Protein AF-0000000085153902 (afdb_homodimer)

pLDDT: mean 88.35, std 18.93, range [30.39, 98.94]

Solvent-accessible surface area (backbone atoms only — not comparable to full-atom values): 15579 Å² total; per-residue (Å²): 134,86,78,79,79,80,78,80,79,79,77,77,77,78,71,75,75,72,71,70,73,74,77,76,76,67,56,61,75,72,50,65,56,65,62,61,25,68,66,39,93,42,72,69,50,22,45,55,41,38,50,51,49,44,50,47,37,51,52,48,42,49,53,52,50,54,58,51,44,72,77,43,57,72,68,54,41,53,32,48,51,51,18,51,55,26,41,53,50,19,52,50,33,44,23,52,42,59,19,51,70,35,67,96,47,88,57,23,64,50,45,26,42,54,42,46,44,52,53,46,41,52,44,46,55,48,52,52,49,54,47,47,62,62,69,52,131,136,83,80,79,78,81,80,78,79,77,78,78,78,78,70,76,75,73,68,71,72,74,77,76,75,68,57,62,77,71,49,67,55,66,61,62,25,68,66,40,93,43,74,68,50,22,46,54,42,37,50,50,49,41,50,48,39,50,52,51,43,51,53,52,50,55,58,50,44,72,79,42,57,72,68,54,42,51,33,48,52,51,20,51,53,28,41,53,49,19,51,49,32,43,22,52,41,59,18,50,71,35,67,97,47,88,57,22,63,52,45,26,42,53,43,45,44,54,51,46,41,51,44,46,53,48,52,53,50,54,47,48,62,62,70,52,131

Secondary structure (DSSP, 8-state):
---------------------------GGGS-HHHHHHTSSSHHHHHHHHHHHHHHHHHHHHHHHHHHHTT--HHHHHHHHHHHHHHHHHHHHHHHHHHGGGTTSTTHHHHHHHHHHHHHHHHHHHHHHHHHHHH--/------------------------PPPGGGS-HHHHHHTSSSHHHHHHHHHHHHHHHHHHHHHHHHHHHTT--HHHHHHHHHHHHHHHHHHHHHHHHHHGGGTTSTTHHHHHHHHHHHHHHHHHHHHHHHHHHHH--

Nearest PDB structures (foldseek):
  8f6k-assembly1_C  TM=3.076E-01  e=9.903E+00  Shewanella oneidensis
  3gi7-assembly1_A  TM=6.550E-01  e=4.657E-02  Pseudomonas putida KT2440
  8f6k-assembly1_C  TM=3.076E-01  e=7.017E+00  Shewanella oneidensis

Radius of gyration: 31.68 Å; Cα contacts (8 Å, |Δi|>4): 202; chains: 2; bounding box: 166×69×47 Å

Foldseek 3Di:
DPPPPPPPPPPPPPPPPPPPPPPPPDQLLPDDLVCVLVVDPDLVSSLVSLVVSLVSLVVLLVVLLVVLVVVDDPVVNVVVVVVVVVLVVVLQVVLLVVLCVQPPDSCSSVSSSVSSSVSSSVSSVVSVVVSCVVVPD/DPPPPPPPPPPPPPPPPPPPPPPPPPQLLPDDLVCVLVVDPDLVSSLVSLVVSLVSLVVLLVVLLVVLVVVDDPVVNVVVVVVVVVLVVVLQVVQLVVLCVQPPDSCSSVSSSVSSSVSSSVVSVVSVVVSCVVVPD

Structure (mmCIF, N/CA/C/O backbone):
data_AF-0000000085153902-model_v1
#
loop_
_entity.id
_entity.type
_entity.pdbx_description
1 polymer 'Lysozyme inhibitor LprI-like N-terminal domain-containing protein'
#
loop_
_atom_site.group_PDB
_atom_site.id
_atom_site.type_symbol
_atom_site.label_atom_id
_atom_site.label_alt_id
_atom_site.label_comp_id
_atom_site.label_asym_id
_atom_site.label_entity_id
_atom_site.label_seq_id
_atom_site.pdbx_PDB_ins_code
_atom_site.Cartn_x
_atom_site.Cartn_y
_atom_site.Cartn_z
_atom_site.occupancy
_atom_site.B_iso_or_equiv
_atom_site.auth_seq_id
_atom_site.auth_comp_id
_atom_site.auth_asym_id
_atom_site.auth_atom_id
_atom_site.pdbx_PDB_model_num
ATOM 1 N N . MET A 1 1 ? 89.625 22.328 13.664 1 31.75 1 MET A N 1
ATOM 2 C CA . MET A 1 1 ? 88.3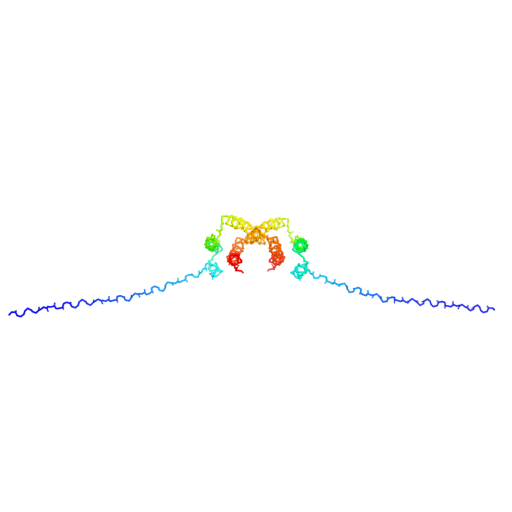75 23.016 13.539 1 31.75 1 MET A CA 1
ATOM 3 C C . MET A 1 1 ? 87.25 22 13.391 1 31.75 1 MET A C 1
ATOM 5 O O . MET A 1 1 ? 87.062 21.422 12.32 1 31.75 1 MET A O 1
ATOM 9 N N . LYS A 1 2 ? 87.062 21.188 14.508 1 38.25 2 LYS A N 1
ATOM 10 C CA . LYS A 1 2 ? 86.062 20.156 14.688 1 38.25 2 LYS A CA 1
ATOM 11 C C . LYS A 1 2 ? 84.625 20.734 14.531 1 38.25 2 LYS A C 1
ATOM 13 O O . LYS A 1 2 ? 84.25 21.609 15.305 1 38.25 2 LYS A O 1
ATOM 18 N N . LYS A 1 3 ? 84.062 20.828 13.219 1 40.97 3 LYS A N 1
ATOM 19 C CA . LYS A 1 3 ? 82.75 21.266 12.859 1 40.97 3 LYS A CA 1
ATOM 20 C C . LYS A 1 3 ? 81.688 20.469 13.617 1 40.97 3 LYS A C 1
ATOM 22 O O . LYS A 1 3 ? 81.625 19.25 13.555 1 40.97 3 LYS A O 1
ATOM 27 N N . ARG A 1 4 ? 81.125 20.953 14.734 1 43.75 4 ARG A N 1
ATOM 28 C CA . ARG A 1 4 ? 80 20.484 15.469 1 43.75 4 ARG A CA 1
ATOM 29 C C . ARG A 1 4 ? 78.75 20.438 14.562 1 43.75 4 ARG A C 1
ATOM 31 O O . ARG A 1 4 ? 78.375 21.469 14 1 43.75 4 ARG A O 1
ATOM 38 N N . ILE A 1 5 ? 78.438 19.375 13.758 1 48.88 5 ILE A N 1
ATOM 39 C CA . ILE A 1 5 ? 77.25 19.141 13 1 48.88 5 ILE A CA 1
ATOM 40 C C . ILE A 1 5 ? 76.062 19.188 13.938 1 48.88 5 ILE A C 1
ATOM 42 O O . ILE A 1 5 ? 75.938 18.391 14.875 1 48.88 5 ILE A O 1
ATOM 46 N N . LEU A 1 6 ? 75.375 20.312 14.234 1 43.31 6 LEU A N 1
ATOM 47 C CA . LEU A 1 6 ? 74.125 20.516 14.93 1 43.31 6 LEU A CA 1
ATOM 48 C C . LEU A 1 6 ? 73 19.734 14.258 1 43.31 6 LEU A C 1
ATOM 50 O O . LEU A 1 6 ? 72.688 19.984 13.094 1 43.31 6 LEU A O 1
ATOM 54 N N . LEU A 1 7 ? 72.812 18.469 14.633 1 46.28 7 LEU A N 1
ATOM 55 C CA . LEU A 1 7 ? 71.688 17.625 14.211 1 46.28 7 LEU A CA 1
ATOM 56 C C . LEU A 1 7 ? 70.375 18.219 14.625 1 46.28 7 LEU A C 1
ATOM 58 O O . LEU A 1 7 ? 70.062 18.359 15.82 1 46.28 7 LEU A O 1
ATOM 62 N N . CYS A 1 8 ? 69.688 19.094 13.844 1 44.28 8 CYS A N 1
ATOM 63 C CA . CYS A 1 8 ? 68.312 19.594 13.992 1 44.28 8 CYS A CA 1
ATOM 64 C C . CYS A 1 8 ? 67.312 18.453 14.047 1 44.28 8 CYS A C 1
ATOM 66 O O . CYS A 1 8 ? 67.125 17.734 13.062 1 44.28 8 CYS A O 1
ATOM 68 N N . ILE A 1 9 ? 67.062 17.859 15.227 1 47.78 9 ILE A N 1
ATOM 69 C CA . ILE A 1 9 ? 65.938 16.891 15.477 1 47.78 9 ILE A CA 1
ATOM 70 C C . ILE A 1 9 ? 64.625 17.547 15.195 1 47.78 9 ILE A C 1
ATOM 72 O O . ILE A 1 9 ? 64.188 18.484 15.883 1 47.78 9 ILE A O 1
ATOM 76 N N . PHE A 1 10 ? 64.125 17.625 13.922 1 47.34 10 PHE A N 1
ATOM 77 C CA . PHE A 1 10 ? 62.781 17.984 13.578 1 47.34 10 PHE A CA 1
ATOM 78 C C . PHE A 1 10 ? 61.781 17.078 14.289 1 47.34 10 PHE A C 1
ATOM 80 O O . PHE A 1 10 ? 61.688 15.891 14.008 1 47.34 10 PHE A O 1
ATOM 87 N N . LEU A 1 11 ? 61.312 17.453 15.516 1 47.03 11 LEU A N 1
ATOM 88 C CA . LEU A 1 11 ? 60.219 16.812 16.203 1 47.03 11 LEU A CA 1
ATOM 89 C C . LEU A 1 11 ? 58.938 16.938 15.391 1 47.03 11 LEU A C 1
ATOM 91 O O . LEU A 1 11 ? 58.375 18.031 15.242 1 47.03 11 LEU A O 1
ATOM 95 N N . LEU A 1 12 ? 58.656 16.047 14.445 1 48.84 12 LEU A N 1
ATOM 96 C CA . LEU A 1 12 ? 57.344 15.914 13.805 1 48.84 12 LEU A CA 1
ATOM 97 C C . LEU A 1 12 ? 56.25 15.695 14.852 1 48.84 12 LEU A C 1
ATOM 99 O O . LEU A 1 12 ? 56.219 14.664 15.516 1 48.84 12 LEU A O 1
ATOM 103 N N . PHE A 1 13 ? 55.656 16.719 15.453 1 46.66 13 PHE A N 1
ATOM 104 C CA . PHE A 1 13 ? 54.406 16.578 16.203 1 46.66 13 PHE A CA 1
ATOM 105 C C . PHE A 1 13 ? 53.344 15.906 15.367 1 46.66 13 PHE A C 1
ATOM 107 O O . PHE A 1 13 ? 52.875 16.484 14.383 1 46.66 13 PHE A O 1
ATOM 114 N N . ALA A 1 14 ? 53.156 14.562 15.328 1 53.25 14 ALA A N 1
ATOM 115 C CA . ALA A 1 14 ? 51.969 13.883 14.797 1 53.25 14 ALA A CA 1
ATOM 116 C C . ALA A 1 14 ? 50.688 14.492 15.352 1 53.25 14 ALA A C 1
ATOM 118 O O . ALA A 1 14 ? 50.469 14.453 16.562 1 53.25 14 ALA A O 1
ATOM 119 N N . LEU A 1 15 ? 50.062 15.57 14.844 1 53.06 15 LEU A N 1
ATOM 120 C CA . LEU A 1 15 ? 48.688 15.961 15.18 1 53.06 15 LEU A CA 1
ATOM 121 C C . LEU A 1 15 ? 47.781 14.734 15.328 1 53.06 15 LEU A C 1
ATOM 123 O O . LEU A 1 15 ? 47.781 13.859 14.453 1 53.06 15 LEU A O 1
ATOM 127 N N . PRO A 1 16 ? 47.375 14.32 16.531 1 53.88 16 PRO A N 1
ATOM 128 C CA . PRO A 1 16 ? 46.344 13.289 16.516 1 53.88 16 PRO A CA 1
ATOM 129 C C . PRO A 1 16 ? 45.25 13.562 15.492 1 53.88 16 PRO A C 1
ATOM 131 O O . PRO A 1 16 ? 44.875 14.719 15.258 1 53.88 16 PRO A O 1
ATOM 134 N N . ALA A 1 17 ? 45.156 12.836 14.406 1 53.59 17 ALA A N 1
ATOM 135 C CA . ALA A 1 17 ? 43.938 12.812 13.594 1 53.59 17 ALA A CA 1
ATOM 136 C C . ALA A 1 17 ? 42.688 12.914 14.477 1 53.59 17 ALA A C 1
ATOM 138 O O . ALA A 1 17 ? 42.469 12.062 15.336 1 53.59 17 ALA A O 1
ATOM 139 N N . GLN A 1 18 ? 42.25 14.086 14.961 1 54.69 18 GLN A N 1
ATOM 140 C CA . GLN A 1 18 ? 40.875 14.109 15.43 1 54.69 18 GLN A CA 1
ATOM 141 C C . GLN A 1 18 ? 40 13.195 14.578 1 54.69 18 GLN A C 1
ATOM 143 O O . GLN A 1 18 ? 39.906 13.352 13.359 1 54.69 18 GLN A O 1
ATOM 148 N N . ALA A 1 19 ? 39.875 12.008 14.898 1 47.91 19 ALA A N 1
ATOM 149 C CA . ALA A 1 19 ? 38.812 11.211 14.32 1 47.91 1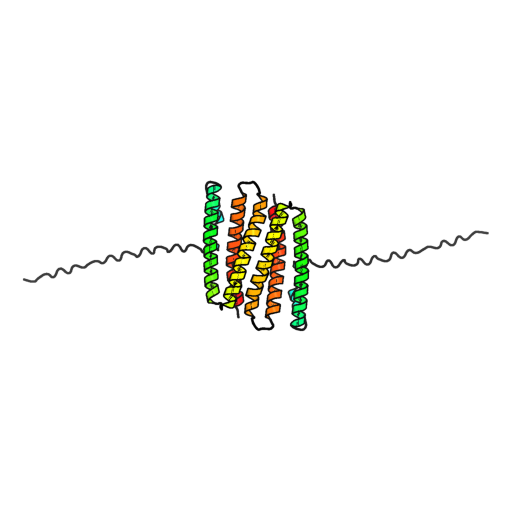9 ALA A CA 1
ATOM 150 C C . ALA A 1 19 ? 37.531 12.031 14.195 1 47.91 19 ALA A C 1
ATOM 152 O O . ALA A 1 19 ? 36.969 12.469 15.203 1 47.91 19 ALA A O 1
ATOM 153 N N . GLU A 1 20 ? 37.312 12.977 13.344 1 48.56 20 GLU A N 1
ATOM 154 C CA . GLU A 1 20 ? 35.938 13.367 13.109 1 48.56 20 GLU A CA 1
ATOM 155 C C . GLU A 1 20 ? 35 12.203 13.328 1 48.56 20 GLU A C 1
ATOM 157 O O . GLU A 1 20 ? 35.125 11.148 12.719 1 48.56 20 GLU A O 1
ATOM 162 N N . GLU A 1 21 ? 34.594 11.891 14.469 1 50 21 GLU A N 1
ATOM 163 C CA . GLU A 1 21 ? 33.5 10.961 14.625 1 50 21 GLU A CA 1
ATOM 164 C C . GLU A 1 21 ? 32.531 11.039 13.445 1 50 21 GLU A C 1
ATOM 166 O O . GLU A 1 21 ? 31.969 12.102 13.156 1 50 21 GLU A O 1
ATOM 171 N N . LEU A 1 22 ? 32.656 10.57 12.305 1 49.84 22 LEU A N 1
ATOM 172 C CA . LEU A 1 22 ? 31.734 10.414 11.195 1 49.84 22 LEU A CA 1
ATOM 173 C C . LEU A 1 22 ? 30.312 10.258 11.711 1 49.84 22 LEU A C 1
ATOM 175 O O . LEU A 1 22 ? 29.969 9.234 12.328 1 49.84 22 LEU A O 1
ATOM 179 N N . ILE A 1 23 ? 29.75 11.227 12.414 1 54.12 23 ILE A N 1
ATOM 180 C CA . ILE A 1 23 ? 28.344 11.203 12.82 1 54.12 23 ILE A CA 1
ATOM 181 C C . ILE A 1 23 ? 27.531 10.414 11.805 1 54.12 23 ILE A C 1
ATOM 183 O O . ILE A 1 23 ? 27.422 10.805 10.641 1 54.12 23 ILE A O 1
ATOM 187 N N . THR A 1 24 ? 27.469 9.203 11.75 1 66.19 24 THR A N 1
ATOM 188 C CA . THR A 1 24 ? 26.688 8.32 10.898 1 66.19 24 THR A CA 1
ATOM 189 C C . THR A 1 24 ? 25.203 8.68 10.969 1 66.19 24 THR A C 1
ATOM 191 O O . THR A 1 24 ? 24.562 8.469 11.992 1 66.19 24 THR A O 1
ATOM 194 N N . VAL A 1 25 ? 24.672 9.68 10.148 1 77.44 25 VAL A N 1
ATOM 195 C CA . VAL A 1 25 ? 23.266 10.055 10.008 1 77.44 25 VAL A CA 1
ATOM 196 C C . VAL A 1 25 ? 22.438 8.828 9.641 1 77.44 25 VAL A C 1
ATOM 198 O O . VAL A 1 25 ? 22.766 8.117 8.688 1 77.44 25 VAL A O 1
ATOM 201 N N . PRO A 1 26 ? 21.562 8.5 10.562 1 90.5 26 PRO A N 1
ATOM 202 C CA . PRO A 1 26 ? 20.688 7.375 10.219 1 90.5 26 PRO A CA 1
ATOM 203 C C . PRO A 1 26 ? 19.984 7.566 8.875 1 90.5 26 PRO A C 1
ATOM 205 O O . PRO A 1 26 ? 19.781 8.703 8.43 1 90.5 26 PRO A O 1
ATOM 208 N N . PRO A 1 27 ? 19.734 6.418 8.25 1 94.31 27 PRO A N 1
ATOM 209 C CA . PRO A 1 27 ? 18.953 6.559 7.012 1 94.31 27 PRO A CA 1
ATOM 210 C C . PRO A 1 27 ? 17.641 7.301 7.219 1 94.31 27 PRO A C 1
ATOM 212 O O . PRO A 1 27 ? 17.125 7.348 8.336 1 94.31 27 PRO A O 1
ATOM 215 N N . ALA A 1 28 ? 17.219 7.867 6.137 1 96.94 28 ALA A N 1
ATOM 216 C CA . ALA A 1 28 ? 16.078 8.773 6.207 1 96.94 28 ALA A CA 1
ATOM 217 C C . ALA A 1 28 ? 14.875 8.102 6.852 1 96.94 28 ALA A C 1
ATOM 219 O O . ALA A 1 28 ? 14.133 8.727 7.613 1 96.94 28 ALA A O 1
ATOM 220 N N . GLU A 1 29 ? 14.672 6.848 6.566 1 97.06 29 GLU A N 1
ATOM 221 C CA . GLU A 1 29 ? 13.469 6.164 7.035 1 97.06 29 GLU A CA 1
ATOM 222 C C . GLU A 1 29 ? 13.547 5.875 8.531 1 97.06 29 GLU A C 1
ATOM 224 O O . GLU A 1 29 ? 12.555 5.484 9.148 1 97.06 29 GLU A O 1
ATOM 229 N N . LYS A 1 30 ? 14.633 6.086 9.117 1 96.75 30 LYS A N 1
ATOM 230 C CA . LYS A 1 30 ? 14.805 5.82 10.539 1 96.75 30 LYS A CA 1
ATOM 231 C C . LYS A 1 30 ? 14.891 7.121 11.336 1 96.75 30 LYS A C 1
ATOM 233 O O . LYS A 1 30 ? 14.977 7.102 12.562 1 96.75 30 LYS A O 1
ATOM 238 N N . GLN A 1 31 ? 14.922 8.195 10.656 1 96.44 31 GLN A N 1
ATOM 239 C CA . GLN A 1 31 ? 14.938 9.492 11.336 1 96.44 31 GLN A CA 1
ATOM 240 C C . GLN A 1 31 ? 13.609 9.766 12.031 1 96.44 31 GLN A C 1
ATOM 242 O O . GLN A 1 31 ? 12.555 9.367 11.539 1 96.44 31 GLN A O 1
ATOM 247 N N . ASP A 1 32 ? 13.727 10.484 13.086 1 96.25 32 ASP A N 1
ATOM 248 C CA . ASP A 1 32 ? 12.523 10.906 13.789 1 96.25 32 ASP A CA 1
ATOM 249 C C . ASP A 1 32 ? 11.961 12.195 13.195 1 96.25 32 ASP A C 1
ATOM 251 O O . ASP A 1 32 ? 12.062 13.258 13.805 1 96.25 32 ASP A O 1
ATOM 255 N N . TRP A 1 33 ? 11.234 12.07 12.203 1 97 33 TRP A N 1
ATOM 256 C CA . TRP A 1 33 ? 10.711 13.219 11.477 1 97 33 TRP A CA 1
ATOM 257 C C . TRP A 1 33 ? 9.609 13.914 12.266 1 97 33 TRP A C 1
ATOM 259 O O . TRP A 1 33 ? 9.43 15.133 12.156 1 97 33 TRP A O 1
ATOM 269 N N . GLN A 1 34 ? 8.906 13.078 13.031 1 95.44 34 GLN A N 1
ATOM 270 C CA . GLN A 1 34 ? 7.844 13.688 13.828 1 95.44 34 GLN A CA 1
ATOM 271 C C . GLN A 1 34 ? 8.406 14.742 14.781 1 95.44 34 GLN A C 1
ATOM 273 O O . GLN A 1 34 ? 7.895 15.867 14.844 1 95.44 34 GLN A O 1
ATOM 278 N N . ASN A 1 35 ? 9.406 14.406 15.484 1 96.5 35 ASN A N 1
ATOM 279 C CA . ASN A 1 35 ? 10.047 15.367 16.375 1 96.5 35 ASN A CA 1
ATOM 280 C C . ASN A 1 35 ? 10.609 16.562 15.602 1 96.5 35 ASN A C 1
ATOM 282 O O . ASN A 1 35 ? 10.523 17.703 16.062 1 96.5 35 ASN A O 1
ATOM 286 N N . PHE A 1 36 ? 11.219 16.312 14.5 1 97.12 36 PHE A N 1
ATOM 287 C CA . PHE A 1 36 ? 11.766 17.359 13.641 1 97.12 36 PHE A CA 1
ATOM 288 C C . PHE A 1 36 ? 10.68 18.344 13.227 1 97.12 36 PHE A C 1
ATOM 290 O O . PHE A 1 36 ? 10.852 19.547 13.352 1 97.12 36 PHE A O 1
ATOM 297 N N . ILE A 1 37 ? 9.508 17.891 12.836 1 97.5 37 ILE A N 1
ATOM 298 C CA . ILE A 1 37 ? 8.406 18.719 12.352 1 97.5 37 ILE A CA 1
ATOM 299 C C . ILE A 1 37 ? 7.742 19.422 13.523 1 97.5 37 ILE A C 1
ATOM 301 O O . ILE A 1 37 ? 7.508 20.641 13.477 1 97.5 37 ILE A O 1
ATOM 305 N N . ASP A 1 38 ? 7.539 18.688 14.641 1 95.44 38 ASP A N 1
ATOM 306 C CA . ASP A 1 38 ? 6.844 19.219 15.805 1 95.44 38 ASP A CA 1
ATOM 307 C C . ASP A 1 38 ? 7.691 20.281 16.516 1 95.44 38 ASP A C 1
ATOM 309 O O . ASP A 1 38 ? 7.176 21.062 17.297 1 95.44 38 ASP A O 1
ATOM 313 N N . GLY A 1 39 ? 8.898 20.25 16.281 1 94.62 39 GLY A N 1
ATOM 314 C CA . GLY A 1 39 ? 9.797 21.219 16.906 1 94.62 39 GLY A CA 1
ATOM 315 C C . GLY A 1 39 ? 9.711 22.594 16.297 1 94.62 39 GLY A C 1
ATOM 316 O O . GLY A 1 39 ? 10.312 23.547 16.812 1 94.62 39 GLY A O 1
ATOM 317 N N . ALA A 1 40 ? 8.969 22.734 15.25 1 93.94 40 ALA A N 1
ATOM 318 C CA . ALA A 1 40 ? 8.812 24.031 14.594 1 93.94 40 ALA A CA 1
ATOM 319 C C . ALA A 1 40 ? 7.965 24.969 15.438 1 93.94 40 ALA A C 1
ATOM 321 O O . ALA A 1 40 ? 7.148 24.531 16.25 1 93.94 40 ALA A O 1
ATOM 322 N N . GLU A 1 41 ? 8.109 26.281 15.188 1 92.38 41 GLU A N 1
ATOM 323 C CA . GLU A 1 41 ? 7.52 27.312 16.016 1 92.38 41 GLU A CA 1
ATOM 324 C C . GLU A 1 41 ? 6.078 27.609 15.617 1 92.38 41 GLU A C 1
ATOM 326 O O . GLU A 1 41 ? 5.305 28.156 16.391 1 92.38 41 GLU A O 1
ATOM 331 N N . ASP A 1 42 ? 5.766 27.328 14.344 1 92.69 42 ASP A N 1
ATOM 332 C CA . ASP A 1 42 ? 4.43 27.609 13.836 1 92.69 42 ASP A CA 1
ATOM 333 C C . ASP A 1 42 ? 4.051 26.656 12.711 1 92.69 42 ASP A C 1
ATOM 335 O O . ASP A 1 42 ? 4.875 25.844 12.273 1 92.69 42 ASP A O 1
ATOM 339 N N . ASN A 1 43 ? 2.775 26.719 12.359 1 91.5 43 ASN A N 1
ATOM 340 C CA . ASN A 1 43 ? 2.234 25.797 11.367 1 91.5 43 ASN A CA 1
ATOM 341 C C . ASN A 1 43 ? 2.969 25.922 10.039 1 91.5 43 ASN A C 1
ATOM 343 O O . ASN A 1 43 ? 3.209 24.906 9.367 1 91.5 43 ASN A O 1
ATOM 347 N N . TYR A 1 44 ? 3.293 27.094 9.711 1 91.31 44 TYR A N 1
ATOM 348 C CA . TYR A 1 44 ? 3.998 27.312 8.445 1 91.31 44 TYR A CA 1
ATOM 349 C C . TYR A 1 44 ? 5.371 26.641 8.477 1 91.31 44 TYR A C 1
ATOM 351 O O . TYR A 1 44 ? 5.762 25.969 7.52 1 91.31 44 TYR A O 1
ATOM 359 N N . SER A 1 45 ? 6.023 26.828 9.57 1 96.31 45 SER A N 1
ATOM 360 C CA . SER A 1 45 ? 7.336 26.203 9.734 1 96.31 45 SER A CA 1
ATOM 361 C C . SER A 1 45 ? 7.227 24.688 9.805 1 96.31 45 SER A C 1
ATOM 363 O O . SER A 1 45 ? 8.094 23.969 9.305 1 96.31 45 SER A O 1
ATOM 365 N N . MET A 1 46 ? 6.234 24.188 10.391 1 97.56 46 MET A N 1
ATOM 366 C CA . MET A 1 46 ? 5.996 22.75 10.43 1 97.56 46 MET A CA 1
ATOM 367 C C . MET A 1 46 ? 5.812 22.188 9.031 1 97.56 46 MET A C 1
ATOM 369 O O . MET A 1 46 ? 6.375 21.141 8.695 1 97.56 46 MET A O 1
ATOM 373 N N . GLN A 1 47 ? 5.121 22.906 8.195 1 95.88 47 GLN A N 1
ATOM 374 C CA . GLN A 1 47 ? 4.895 22.469 6.82 1 95.88 47 GLN A CA 1
ATOM 375 C C . GLN A 1 47 ? 6.195 22.453 6.027 1 95.88 47 GLN A C 1
ATOM 377 O O . GLN A 1 47 ? 6.418 21.547 5.207 1 95.88 47 GLN A O 1
ATOM 382 N N . ALA A 1 48 ? 6.988 23.422 6.23 1 96.75 48 ALA A N 1
ATOM 383 C CA . ALA A 1 48 ? 8.281 23.469 5.559 1 96.75 48 ALA A CA 1
ATOM 384 C C . ALA A 1 48 ? 9.156 22.281 5.973 1 96.75 48 ALA A C 1
ATOM 386 O O . ALA A 1 48 ? 9.836 21.688 5.137 1 96.75 48 ALA A O 1
ATOM 387 N N . ARG A 1 49 ? 9.148 21.953 7.223 1 98.06 49 ARG A N 1
ATOM 388 C CA . ARG A 1 49 ? 9.914 20.828 7.73 1 98.06 49 ARG A CA 1
ATOM 389 C C . ARG A 1 49 ? 9.352 19.5 7.203 1 98.06 49 ARG A C 1
ATOM 391 O O . ARG A 1 49 ? 10.109 18.578 6.906 1 98.06 49 ARG A O 1
ATOM 398 N N . ALA A 1 50 ? 8.039 19.422 7.113 1 98 50 ALA A N 1
ATOM 399 C CA . ALA A 1 50 ? 7.426 18.25 6.504 1 98 50 ALA A CA 1
ATOM 400 C C . ALA A 1 50 ? 7.887 18.078 5.059 1 98 50 ALA A C 1
ATOM 402 O O . ALA A 1 50 ? 8.164 16.969 4.617 1 98 50 ALA A O 1
ATOM 403 N N . ALA A 1 51 ? 7.941 19.172 4.34 1 97.88 51 ALA A N 1
ATOM 404 C CA . ALA A 1 51 ? 8.414 19.125 2.959 1 97.88 51 ALA A CA 1
ATOM 405 C C . ALA A 1 51 ? 9.852 18.625 2.887 1 97.88 51 ALA A C 1
ATOM 407 O O . ALA A 1 51 ? 10.203 17.844 1.993 1 97.88 51 ALA A O 1
ATOM 408 N N . GLU A 1 52 ? 10.648 19.078 3.762 1 98.12 52 GLU A N 1
ATOM 409 C CA . GLU A 1 52 ? 12.031 18.609 3.836 1 98.12 52 GLU A CA 1
ATOM 410 C C . GLU A 1 52 ? 12.094 17.109 4.09 1 98.12 52 GLU A C 1
ATOM 412 O O . GLU A 1 52 ? 12.875 16.391 3.453 1 98.12 52 GLU A O 1
ATOM 417 N N . ALA A 1 53 ? 11.312 16.641 5.031 1 98.56 53 ALA A N 1
ATOM 418 C CA . ALA A 1 53 ? 11.25 15.219 5.324 1 98.56 53 ALA A CA 1
ATOM 419 C C . ALA A 1 53 ? 10.828 14.422 4.094 1 98.56 53 ALA A C 1
ATOM 421 O O . ALA A 1 53 ? 11.461 13.422 3.752 1 98.56 53 ALA A O 1
ATOM 422 N N . MET A 1 54 ? 9.805 14.883 3.396 1 98.69 54 MET A N 1
ATOM 423 C CA . MET A 1 54 ? 9.305 14.211 2.199 1 98.69 54 MET A CA 1
ATOM 424 C C . MET A 1 54 ? 10.391 14.141 1.126 1 98.69 54 MET A C 1
ATOM 426 O O . MET A 1 54 ? 10.531 13.117 0.449 1 98.69 54 MET A O 1
ATOM 430 N N . HIS A 1 55 ? 11.07 15.219 1.006 1 98.5 55 HIS A N 1
ATOM 431 C CA . HIS A 1 55 ? 12.133 15.242 0.012 1 98.5 55 HIS A CA 1
ATOM 432 C C . HIS A 1 55 ? 13.234 14.242 0.359 1 98.5 55 HIS A C 1
ATOM 434 O O . HIS A 1 55 ? 13.719 13.523 -0.515 1 98.5 55 HIS A O 1
ATOM 440 N N . SER A 1 56 ? 13.617 14.227 1.568 1 98.56 56 SER A N 1
ATOM 441 C CA . SER A 1 56 ? 14.656 13.305 2.016 1 98.56 56 SER A CA 1
ATOM 442 C C . SER A 1 56 ? 14.234 11.852 1.791 1 98.56 56 SER A C 1
ATOM 444 O O . SER A 1 56 ? 15.023 11.047 1.305 1 98.56 56 SER A O 1
ATOM 446 N N . LEU A 1 57 ? 13.031 11.586 2.111 1 98.81 57 LEU A N 1
ATOM 447 C CA . LEU A 1 57 ? 12.523 10.227 1.975 1 98.81 57 LEU A CA 1
ATOM 448 C C . LEU A 1 57 ? 12.359 9.852 0.506 1 98.81 57 LEU A C 1
ATOM 450 O O . LEU A 1 57 ? 12.57 8.703 0.124 1 98.81 57 LEU A O 1
ATOM 454 N N . ASP A 1 58 ? 11.953 10.766 -0.282 1 98.62 58 ASP A N 1
ATOM 455 C CA . ASP A 1 58 ? 11.891 10.539 -1.723 1 98.62 58 ASP A CA 1
ATOM 456 C C . ASP A 1 58 ? 13.258 10.164 -2.279 1 98.62 58 ASP A C 1
ATOM 458 O O . ASP A 1 58 ? 13.375 9.227 -3.076 1 98.62 58 ASP A O 1
ATOM 462 N N . SER A 1 59 ? 14.227 10.93 -1.875 1 98.56 59 SER A N 1
ATOM 463 C CA . SER A 1 59 ? 15.594 10.625 -2.295 1 98.56 59 SER A CA 1
ATOM 464 C C . SER A 1 59 ? 16.016 9.227 -1.853 1 98.56 59 SER A C 1
ATOM 466 O O . SER A 1 59 ? 16.672 8.508 -2.602 1 98.56 59 SER A O 1
ATOM 468 N N . ARG A 1 60 ? 15.688 8.867 -0.656 1 98.75 60 ARG A N 1
ATOM 469 C CA . ARG A 1 60 ? 16 7.543 -0.131 1 98.75 60 ARG A CA 1
ATOM 470 C C . ARG A 1 60 ? 15.312 6.453 -0.944 1 98.75 60 ARG A C 1
ATOM 472 O O . ARG A 1 60 ? 15.906 5.41 -1.228 1 98.75 60 ARG A O 1
ATOM 479 N N . ILE A 1 61 ? 14.07 6.605 -1.354 1 98.88 61 ILE A N 1
ATOM 480 C CA . ILE A 1 61 ? 13.352 5.672 -2.213 1 98.88 61 ILE A CA 1
ATOM 481 C C . ILE A 1 61 ? 14.102 5.5 -3.531 1 98.88 61 ILE A C 1
ATOM 483 O O . ILE A 1 61 ? 14.297 4.375 -3.994 1 98.88 61 ILE A O 1
ATOM 487 N N . ASP A 1 62 ? 14.531 6.629 -4.086 1 98.5 62 ASP A N 1
ATOM 488 C CA . ASP A 1 62 ? 15.289 6.582 -5.332 1 98.5 62 ASP A CA 1
ATOM 489 C C . ASP A 1 62 ? 16.562 5.75 -5.168 1 98.5 62 ASP A C 1
ATOM 491 O O . ASP A 1 62 ? 16.906 4.945 -6.035 1 98.5 62 ASP A O 1
ATOM 495 N N . GLU A 1 63 ? 17.234 5.98 -4.125 1 98.56 63 GLU A N 1
ATOM 496 C CA . GLU A 1 63 ? 18.453 5.223 -3.85 1 98.56 63 GLU A CA 1
ATOM 497 C C . GLU A 1 63 ? 18.172 3.727 -3.787 1 98.56 63 GLU A C 1
ATOM 499 O O . GLU A 1 63 ? 18.938 2.924 -4.336 1 98.56 63 GLU A O 1
ATOM 504 N N . VAL A 1 64 ? 17.141 3.377 -3.08 1 98.75 64 VAL A N 1
ATOM 505 C CA . VAL A 1 64 ? 16.781 1.972 -2.93 1 98.75 64 VAL A CA 1
ATOM 506 C C . VAL A 1 64 ? 16.422 1.383 -4.289 1 98.75 64 VAL A C 1
ATOM 508 O O . VAL A 1 64 ? 16.844 0.275 -4.629 1 98.75 64 VAL A O 1
ATOM 511 N N . VAL A 1 65 ? 15.656 2.09 -5.062 1 98.88 65 VAL A N 1
ATOM 512 C CA . VAL A 1 65 ? 15.234 1.623 -6.379 1 98.88 65 VAL A CA 1
ATOM 513 C C . VAL A 1 65 ? 16.453 1.426 -7.27 1 98.88 65 VAL A C 1
ATOM 515 O O . VAL A 1 65 ? 16.547 0.434 -7.996 1 98.88 65 VAL A O 1
ATOM 518 N N . ILE A 1 66 ? 17.391 2.365 -7.262 1 98.62 66 ILE A N 1
ATOM 519 C CA . ILE A 1 66 ? 18.625 2.264 -8.047 1 98.62 66 ILE A CA 1
ATOM 520 C C . ILE A 1 66 ? 19.375 0.989 -7.668 1 98.62 66 ILE A C 1
ATOM 522 O O . ILE A 1 66 ? 19.859 0.267 -8.539 1 98.62 66 ILE A O 1
ATOM 526 N N . LYS A 1 67 ? 19.453 0.771 -6.414 1 98.31 67 LYS A N 1
ATOM 527 C CA . LYS A 1 67 ? 20.125 -0.438 -5.941 1 98.31 67 LYS A CA 1
ATOM 528 C C . LYS A 1 67 ? 19.422 -1.691 -6.449 1 98.31 67 LYS A C 1
ATOM 530 O O . LYS A 1 67 ? 20.062 -2.635 -6.906 1 98.31 67 LYS A O 1
ATOM 535 N N . ILE A 1 68 ? 18.125 -1.754 -6.375 1 98.69 68 ILE A N 1
ATOM 536 C CA . ILE A 1 68 ? 17.344 -2.895 -6.844 1 98.69 68 ILE A CA 1
ATOM 537 C C . ILE A 1 68 ? 17.562 -3.092 -8.344 1 98.69 68 ILE A C 1
ATOM 539 O O . ILE A 1 68 ? 17.734 -4.223 -8.805 1 98.69 68 ILE A O 1
ATOM 543 N N . ASN A 1 69 ? 17.578 -2.016 -9.07 1 98.69 69 ASN A N 1
ATOM 544 C CA . ASN A 1 69 ? 17.703 -2.057 -10.523 1 98.69 69 ASN A CA 1
ATOM 545 C C . ASN A 1 69 ? 19 -2.74 -10.945 1 98.69 69 ASN A C 1
ATOM 547 O O . ASN A 1 69 ? 19.078 -3.324 -12.031 1 98.69 69 ASN A O 1
ATOM 551 N N . ARG A 1 70 ? 19.984 -2.713 -10.094 1 98.12 70 ARG A N 1
ATOM 552 C CA . ARG A 1 70 ? 21.266 -3.332 -10.406 1 98.12 70 ARG A CA 1
ATOM 553 C C . ARG A 1 70 ? 21.125 -4.844 -10.562 1 98.12 70 ARG A C 1
ATOM 555 O O . ARG A 1 70 ? 21.922 -5.48 -11.25 1 98.12 70 ARG A O 1
ATOM 562 N N . ASP A 1 71 ? 20.156 -5.371 -10.008 1 97.69 71 ASP A N 1
ATOM 563 C CA . ASP A 1 71 ? 19.953 -6.816 -10.023 1 97.69 71 ASP A CA 1
ATOM 564 C C . ASP A 1 71 ? 18.844 -7.207 -10.992 1 97.69 71 ASP A C 1
ATOM 566 O O . ASP A 1 71 ? 18.359 -8.344 -10.977 1 97.69 71 ASP A O 1
ATOM 570 N N . LEU A 1 72 ? 18.375 -6.297 -11.836 1 98.06 72 LEU A N 1
ATOM 571 C CA . LEU A 1 72 ? 17.234 -6.535 -12.703 1 98.06 72 LEU A CA 1
ATOM 572 C C . LEU A 1 72 ? 17.625 -6.441 -14.172 1 98.06 72 LEU A C 1
ATOM 574 O O . LEU A 1 72 ? 18.547 -5.691 -14.523 1 98.06 72 LEU A O 1
ATOM 578 N N . ASP A 1 73 ? 16.984 -7.285 -15.055 1 97.94 73 ASP A N 1
ATOM 579 C CA . ASP A 1 73 ? 17.094 -7.047 -16.484 1 97.94 73 ASP A CA 1
ATOM 580 C C . ASP A 1 73 ? 16.172 -5.91 -16.922 1 97.94 73 ASP A C 1
ATOM 582 O O . ASP A 1 73 ? 15.414 -5.375 -16.125 1 97.94 73 ASP A O 1
ATOM 586 N N . GLN A 1 74 ? 16.234 -5.551 -18.141 1 98.44 74 GLN A N 1
ATOM 587 C CA . GLN A 1 74 ? 15.547 -4.371 -18.641 1 98.44 74 GLN A CA 1
ATOM 588 C C . GLN A 1 74 ? 14.031 -4.516 -18.484 1 98.44 74 GLN A C 1
ATOM 590 O O . GLN A 1 74 ? 13.344 -3.543 -18.172 1 98.44 74 GLN A O 1
ATOM 595 N N . GLN A 1 75 ? 13.523 -5.668 -18.688 1 98.25 75 GLN A N 1
ATOM 596 C CA . GLN A 1 75 ? 12.086 -5.891 -18.547 1 98.25 75 GLN A CA 1
ATOM 597 C C . GLN A 1 75 ? 11.641 -5.68 -17.109 1 98.25 75 GLN A C 1
ATOM 599 O O . GLN A 1 75 ? 10.641 -5.004 -16.844 1 98.25 75 GLN A O 1
ATOM 604 N N . ALA A 1 76 ? 12.398 -6.262 -16.188 1 98.56 76 ALA A N 1
ATOM 605 C CA . ALA A 1 76 ? 12.062 -6.125 -14.781 1 98.56 76 ALA A CA 1
ATOM 606 C C . ALA A 1 76 ? 12.195 -4.676 -14.32 1 98.56 76 ALA A C 1
ATOM 608 O O . ALA A 1 76 ? 11.414 -4.211 -13.484 1 98.56 76 ALA A O 1
ATOM 609 N N . ILE A 1 77 ? 13.18 -3.977 -14.836 1 98.81 77 ILE A N 1
ATOM 610 C CA . ILE A 1 77 ? 13.336 -2.562 -14.523 1 98.81 77 ILE A CA 1
ATOM 611 C C . ILE A 1 77 ? 12.094 -1.79 -14.953 1 98.81 77 ILE A C 1
ATOM 613 O O . ILE A 1 77 ? 11.586 -0.95 -14.203 1 98.81 77 ILE A O 1
ATOM 617 N N . THR A 1 78 ? 11.617 -2.104 -16.125 1 98.88 78 THR A N 1
ATOM 618 C CA . THR A 1 78 ? 10.422 -1.444 -16.656 1 98.88 78 THR A CA 1
ATOM 619 C C . THR A 1 78 ? 9.203 -1.756 -15.789 1 98.88 78 THR A C 1
ATOM 621 O O . THR A 1 78 ? 8.391 -0.874 -15.523 1 98.88 78 THR A O 1
ATOM 624 N N . LEU A 1 79 ? 9.094 -2.984 -15.344 1 98.88 79 LEU A N 1
ATOM 625 C CA . LEU A 1 79 ? 7.984 -3.383 -14.484 1 98.88 79 LEU A CA 1
ATOM 626 C C . LEU A 1 79 ? 8.047 -2.664 -13.141 1 98.88 79 LEU A C 1
ATOM 628 O O . LEU A 1 79 ? 7.027 -2.203 -12.633 1 98.88 79 LEU A O 1
ATOM 632 N N . LEU A 1 80 ? 9.234 -2.57 -12.508 1 98.88 80 LEU A N 1
ATOM 633 C CA . LEU A 1 80 ? 9.383 -1.859 -11.242 1 98.88 80 LEU A CA 1
ATOM 634 C C . LEU A 1 80 ? 9.047 -0.381 -11.414 1 98.88 80 LEU A C 1
ATOM 636 O O . LEU A 1 80 ? 8.406 0.218 -10.539 1 98.88 80 LEU A O 1
ATOM 640 N N . LYS A 1 81 ? 9.508 0.188 -12.523 1 98.88 81 LYS A N 1
ATOM 641 C CA . LYS A 1 81 ? 9.188 1.587 -12.797 1 98.88 81 LYS A CA 1
ATOM 642 C C . LYS A 1 81 ? 7.68 1.804 -12.875 1 98.88 81 LYS A C 1
ATOM 644 O O . LYS A 1 81 ? 7.164 2.799 -12.359 1 98.88 81 LYS A O 1
ATOM 649 N N . SER A 1 82 ? 6.992 0.92 -13.523 1 98.88 82 SER A N 1
ATOM 650 C CA . SER A 1 82 ? 5.539 0.989 -13.609 1 98.88 82 SER A CA 1
ATOM 651 C C . SER A 1 82 ? 4.898 0.912 -12.227 1 98.88 82 SER A C 1
ATOM 653 O O . SER A 1 82 ? 3.965 1.656 -11.922 1 98.88 82 SER A O 1
ATOM 655 N N . ASN A 1 83 ? 5.449 0.004 -11.406 1 98.94 83 ASN A N 1
ATOM 656 C CA . ASN A 1 83 ? 4.922 -0.116 -10.055 1 98.94 83 ASN A CA 1
ATOM 657 C C . ASN A 1 83 ? 5.219 1.128 -9.227 1 98.94 83 ASN A C 1
ATOM 659 O O . ASN A 1 83 ? 4.391 1.555 -8.414 1 98.94 83 ASN A O 1
ATOM 663 N N . GLN A 1 84 ? 6.375 1.733 -9.391 1 98.88 84 GLN A N 1
ATOM 664 C CA . GLN A 1 84 ? 6.711 2.963 -8.68 1 98.88 84 GLN A CA 1
ATOM 665 C C . GLN A 1 84 ? 5.754 4.094 -9.047 1 98.88 84 GLN A C 1
ATOM 667 O O . GLN A 1 84 ? 5.258 4.805 -8.18 1 98.88 84 GLN A O 1
ATOM 672 N N . THR A 1 85 ? 5.512 4.184 -10.305 1 98.81 85 THR A N 1
ATOM 673 C CA . THR A 1 85 ? 4.605 5.215 -10.797 1 98.81 85 THR A CA 1
ATOM 674 C C . THR A 1 85 ? 3.205 5.027 -10.227 1 98.81 85 THR A C 1
ATOM 676 O O . THR A 1 85 ? 2.574 5.988 -9.781 1 98.81 85 THR A O 1
ATOM 679 N N . ALA A 1 86 ? 2.705 3.834 -10.234 1 98.94 86 ALA A N 1
ATOM 680 C CA . ALA A 1 86 ? 1.386 3.531 -9.688 1 98.94 86 ALA A CA 1
ATOM 681 C C . ALA A 1 86 ? 1.348 3.787 -8.18 1 98.94 86 ALA A C 1
ATOM 683 O O . ALA A 1 86 ? 0.341 4.262 -7.648 1 98.94 86 ALA A O 1
ATOM 684 N N . TRP A 1 87 ? 2.451 3.426 -7.527 1 98.88 87 TRP A N 1
ATOM 685 C CA . TRP A 1 87 ? 2.551 3.658 -6.09 1 98.88 87 TRP A CA 1
ATOM 686 C C . TRP A 1 87 ? 2.443 5.145 -5.77 1 98.88 87 TRP A C 1
ATOM 688 O O . TRP A 1 87 ? 1.737 5.535 -4.836 1 98.88 87 TRP A O 1
ATOM 698 N N . GLU A 1 88 ? 3.146 5.977 -6.5 1 98.75 88 GLU A N 1
ATOM 699 C CA . GLU A 1 88 ? 3.117 7.418 -6.277 1 98.75 88 GLU A CA 1
ATOM 700 C C . GLU A 1 88 ? 1.695 7.965 -6.383 1 98.75 88 GLU A C 1
ATOM 702 O O . GLU A 1 88 ? 1.267 8.758 -5.543 1 98.75 88 GLU A O 1
ATOM 707 N N . LYS A 1 89 ? 1.024 7.504 -7.379 1 98.88 89 LYS A N 1
ATOM 708 C CA . LYS A 1 89 ? -0.358 7.945 -7.535 1 98.88 89 LYS A CA 1
ATOM 709 C C . LYS A 1 89 ? -1.229 7.449 -6.387 1 98.88 89 LYS A C 1
ATOM 711 O O . LYS A 1 89 ? -2.084 8.18 -5.883 1 98.88 89 LYS A O 1
ATOM 716 N N . GLN A 1 90 ? -1.038 6.254 -5.973 1 98.88 90 GLN A N 1
ATOM 717 C CA . GLN A 1 90 ? -1.845 5.652 -4.914 1 98.88 90 GLN A CA 1
ATOM 718 C C . GLN A 1 90 ? -1.651 6.387 -3.592 1 98.88 90 GLN A C 1
ATOM 720 O O . GLN A 1 90 ? -2.625 6.703 -2.902 1 98.88 90 GLN A O 1
ATOM 725 N N . ILE A 1 91 ? -0.407 6.738 -3.203 1 98.88 91 ILE A N 1
ATOM 726 C CA . ILE A 1 91 ? -0.203 7.371 -1.905 1 98.88 91 ILE A CA 1
ATOM 727 C C . ILE A 1 91 ? -0.693 8.812 -1.952 1 98.88 91 ILE A C 1
ATOM 729 O O . ILE A 1 91 ? -1.229 9.328 -0.966 1 98.88 91 ILE A O 1
ATOM 733 N N . CYS A 1 92 ? -0.529 9.453 -3.203 1 98.75 92 CYS A N 1
ATOM 734 C CA . CYS A 1 92 ? -1.079 10.797 -3.32 1 98.75 92 CYS A CA 1
ATOM 735 C C . CYS A 1 92 ? -2.586 10.797 -3.086 1 98.75 92 CYS A C 1
ATOM 737 O O . CYS A 1 92 ? -3.09 11.547 -2.248 1 98.75 92 CYS A O 1
ATOM 739 N N . THR A 1 93 ? -3.295 9.938 -3.736 1 98.88 93 THR A N 1
ATOM 740 C CA . THR A 1 93 ? -4.75 9.906 -3.619 1 98.88 93 THR A CA 1
ATOM 741 C C . THR A 1 93 ? -5.168 9.438 -2.229 1 98.88 93 THR A C 1
ATOM 743 O O . THR A 1 93 ? -6.156 9.93 -1.675 1 98.88 93 THR A O 1
ATOM 746 N N . LYS A 1 94 ? -4.457 8.492 -1.615 1 98.94 94 LYS A N 1
ATOM 747 C CA . LYS A 1 94 ? -4.738 8.07 -0.247 1 98.94 94 LYS A CA 1
ATOM 748 C C . LYS A 1 94 ? -4.621 9.242 0.727 1 98.94 94 LYS A C 1
ATOM 750 O O . LYS A 1 94 ? -5.52 9.469 1.54 1 98.94 94 LYS A O 1
ATOM 755 N N . CYS A 1 95 ? -3.494 9.984 0.592 1 98.88 95 CYS A N 1
ATOM 756 C CA . CYS A 1 95 ? -3.213 11.023 1.576 1 98.88 95 CYS A CA 1
ATOM 757 C C . CYS A 1 95 ? -4.094 12.25 1.346 1 98.88 95 CYS A C 1
ATOM 759 O O . CYS A 1 95 ? -4.461 12.945 2.295 1 98.88 95 CYS A O 1
ATOM 761 N N . ILE A 1 96 ? -4.523 12.508 0.078 1 98.75 96 ILE A N 1
ATOM 762 C CA . ILE A 1 96 ? -5.52 13.539 -0.182 1 98.75 96 ILE A CA 1
ATOM 763 C C . ILE A 1 96 ? -6.844 13.164 0.481 1 98.75 96 ILE A C 1
ATOM 765 O O . ILE A 1 96 ? -7.488 14 1.111 1 98.75 96 ILE A O 1
ATOM 769 N N . PHE A 1 97 ? -7.254 11.875 0.417 1 98.88 97 PHE A N 1
ATOM 770 C CA . PHE A 1 97 ? -8.484 11.391 1.027 1 98.88 97 PHE A CA 1
ATOM 771 C C . PHE A 1 97 ? -8.438 11.555 2.543 1 98.88 97 PHE A C 1
ATOM 773 O O . PHE A 1 97 ? -9.398 12.039 3.148 1 98.88 97 PHE A O 1
ATOM 780 N N . LEU A 1 98 ? -7.363 11.195 3.143 1 98.62 98 LEU A N 1
ATOM 781 C CA . LEU A 1 98 ? -7.254 11.266 4.594 1 98.62 98 LEU A CA 1
ATOM 782 C C . LEU A 1 98 ? -7.18 12.711 5.066 1 98.62 98 LEU A C 1
ATOM 784 O O . LEU A 1 98 ? -7.852 13.094 6.031 1 98.62 98 LEU A O 1
ATOM 788 N N . ALA A 1 99 ? -6.387 13.523 4.34 1 98.06 99 ALA A N 1
ATOM 789 C CA . ALA A 1 99 ? -6.23 14.922 4.719 1 98.06 99 ALA A CA 1
ATOM 790 C C . ALA A 1 99 ? -7.543 15.688 4.559 1 98.06 99 ALA A C 1
ATOM 792 O O . ALA A 1 99 ? -7.77 16.688 5.238 1 98.06 99 ALA A O 1
ATOM 793 N N . ASP A 1 100 ? -8.406 15.203 3.646 1 97.94 100 ASP A N 1
ATOM 794 C CA . ASP A 1 100 ? -9.695 15.844 3.391 1 97.94 100 ASP A CA 1
ATOM 795 C C . ASP A 1 100 ? -10.57 15.844 4.641 1 97.94 100 ASP A C 1
ATOM 797 O O . ASP A 1 100 ? -11.523 16.609 4.742 1 97.94 100 ASP A O 1
ATOM 801 N N . SER A 1 101 ? -10.297 14.992 5.668 1 95.88 101 SER A N 1
ATOM 802 C CA . SER A 1 101 ? -11.039 15.016 6.922 1 95.88 101 SER A CA 1
ATOM 803 C C . SER A 1 101 ? -10.852 16.344 7.656 1 95.88 101 SER A C 1
ATOM 805 O O . SER A 1 101 ? -11.609 16.672 8.57 1 95.88 101 SER A O 1
ATOM 807 N N . TYR A 1 102 ? -9.844 17.109 7.262 1 95.38 102 TYR A N 1
ATOM 808 C CA . TYR A 1 102 ? -9.562 18.438 7.816 1 95.38 102 TYR A CA 1
ATOM 809 C C . TYR A 1 102 ? -9.922 19.531 6.824 1 95.38 102 TYR A C 1
ATOM 811 O O . TYR A 1 102 ? -9.414 20.656 6.91 1 95.38 102 TYR A O 1
ATOM 819 N N . ARG A 1 103 ? -10.734 19.297 5.887 1 95.06 103 ARG A N 1
ATOM 820 C CA . ARG A 1 103 ? -11.125 20.25 4.855 1 95.06 103 ARG A CA 1
ATOM 821 C C . ARG A 1 103 ? -11.484 21.594 5.465 1 95.06 103 ARG A C 1
ATOM 823 O O . ARG A 1 103 ? -12.234 21.672 6.438 1 95.06 103 ARG A O 1
ATOM 830 N N . GLY A 1 104 ? -10.836 22.641 4.871 1 92.94 104 GLY A N 1
ATOM 831 C CA . GLY A 1 104 ? -11.148 24 5.293 1 92.94 104 GLY A CA 1
ATOM 832 C C . GLY A 1 104 ? -10.32 24.453 6.477 1 92.94 104 GLY A C 1
ATOM 833 O O . GLY A 1 104 ? -10.367 25.625 6.863 1 92.94 104 GLY A O 1
ATOM 834 N N . GLY A 1 105 ? -9.453 23.578 7.016 1 91.31 105 GLY A N 1
ATOM 835 C CA . GLY A 1 105 ? -8.656 23.938 8.18 1 91.31 105 GLY A CA 1
ATOM 836 C C . GLY A 1 105 ? -7.18 24.078 7.879 1 91.31 105 GLY A C 1
ATOM 837 O O . GLY A 1 105 ? -6.719 23.656 6.812 1 91.31 105 GLY A O 1
ATOM 838 N N . SER A 1 106 ? -6.496 24.641 8.742 1 89.75 106 SER A N 1
ATOM 839 C CA . SER A 1 106 ? -5.07 24.891 8.602 1 89.75 106 SER A CA 1
ATOM 840 C C . SER A 1 106 ? -4.254 23.625 8.75 1 89.75 106 SER A C 1
ATOM 842 O O . SER A 1 106 ? -3.088 23.562 8.344 1 89.75 106 SER A O 1
ATOM 844 N N . HIS A 1 107 ? -4.883 22.531 9.25 1 92.75 107 HIS A N 1
ATOM 845 C CA . HIS A 1 107 ? -4.145 21.312 9.562 1 92.75 107 HIS A CA 1
ATOM 846 C C . HIS A 1 107 ? -4.113 20.375 8.367 1 92.75 107 HIS A C 1
ATOM 848 O O . HIS A 1 107 ? -3.414 19.359 8.391 1 92.75 107 HIS A O 1
ATOM 854 N N . LYS A 1 108 ? -4.836 20.656 7.305 1 95.56 108 LYS A N 1
ATOM 855 C CA . LYS A 1 108 ? -4.961 19.766 6.152 1 95.56 108 LYS A CA 1
ATOM 856 C C . LYS A 1 108 ? -3.598 19.469 5.531 1 95.56 108 LYS A C 1
ATOM 858 O O . LYS A 1 108 ? -3.277 18.328 5.227 1 95.56 108 LYS A O 1
ATOM 863 N N . GLY A 1 109 ? -2.82 20.531 5.379 1 95.5 109 GLY A N 1
ATOM 864 C CA . GLY A 1 109 ? -1.501 20.375 4.789 1 95.5 109 GLY A CA 1
ATOM 865 C C . GLY A 1 109 ? -0.581 19.484 5.609 1 95.5 109 GLY A C 1
ATOM 866 O O . GLY A 1 109 ? 0.119 18.625 5.066 1 95.5 109 GLY A O 1
ATOM 867 N N . LEU A 1 110 ? -0.603 19.703 6.906 1 96.19 110 LEU A N 1
ATOM 868 C CA . LEU A 1 110 ? 0.245 18.906 7.789 1 96.19 110 LEU A CA 1
ATOM 869 C C . LEU A 1 110 ? -0.212 17.453 7.812 1 96.19 110 LEU A C 1
ATOM 871 O O . LEU A 1 110 ? 0.615 16.547 7.852 1 96.19 110 LEU A O 1
ATOM 875 N N . ALA A 1 111 ? -1.511 17.25 7.746 1 96.56 111 ALA A N 1
ATOM 876 C CA . ALA A 1 111 ? -2.049 15.898 7.695 1 96.56 111 ALA A CA 1
ATOM 877 C C . ALA A 1 111 ? -1.597 15.172 6.434 1 96.56 111 ALA A C 1
ATOM 879 O O . ALA A 1 111 ? -1.214 14 6.484 1 96.56 111 ALA A O 1
ATOM 880 N N . TYR A 1 112 ? -1.675 15.898 5.324 1 97.81 112 TYR A N 1
ATOM 881 C CA . TYR A 1 112 ? -1.204 15.336 4.062 1 97.81 112 TYR A CA 1
ATOM 882 C C . TYR A 1 112 ? 0.265 14.938 4.156 1 97.81 112 TYR A C 1
ATOM 884 O O . TYR A 1 112 ? 0.637 13.82 3.807 1 97.81 112 TYR A O 1
ATOM 892 N N . GLY A 1 113 ? 1.076 15.875 4.59 1 97.62 113 GLY A N 1
ATOM 893 C CA . GLY A 1 113 ? 2.502 15.617 4.719 1 97.62 113 GLY A CA 1
ATOM 894 C C . GLY A 1 113 ? 2.816 14.438 5.625 1 97.62 113 GLY A C 1
ATOM 895 O O . GLY A 1 113 ? 3.656 13.602 5.293 1 97.62 113 GLY A O 1
ATOM 896 N N . ASP A 1 114 ? 2.172 14.391 6.77 1 97.06 114 ASP A N 1
ATOM 897 C CA . ASP A 1 114 ? 2.369 13.289 7.711 1 97.06 114 ASP A CA 1
ATOM 898 C C . ASP A 1 114 ? 2.045 11.945 7.066 1 97.06 114 ASP A C 1
ATOM 900 O O . ASP A 1 114 ? 2.783 10.977 7.242 1 97.06 114 ASP A O 1
ATOM 904 N N . CYS A 1 115 ? 0.975 11.922 6.375 1 98.44 115 CYS A N 1
ATOM 905 C CA . CYS A 1 115 ? 0.564 10.711 5.672 1 98.44 115 CYS A CA 1
ATOM 906 C C . CYS A 1 115 ? 1.612 10.289 4.648 1 98.44 115 CYS A C 1
ATOM 908 O O . CYS A 1 115 ? 2.02 9.133 4.605 1 98.44 115 CYS A O 1
ATOM 910 N N . VAL A 1 116 ? 2.057 11.258 3.848 1 98.81 116 VAL A N 1
ATOM 911 C CA . VAL A 1 116 ? 3.016 10.945 2.793 1 98.81 116 VAL A CA 1
ATOM 912 C C . VAL A 1 116 ? 4.312 10.43 3.41 1 98.81 116 VAL A C 1
ATOM 914 O O . VAL A 1 116 ? 4.875 9.43 2.953 1 98.81 116 VAL A O 1
ATOM 917 N N . ILE A 1 117 ? 4.742 11.062 4.41 1 98.81 117 ILE A N 1
ATOM 918 C CA . ILE A 1 117 ? 5.98 10.68 5.082 1 98.81 117 ILE A CA 1
ATOM 919 C C . ILE A 1 117 ? 5.875 9.242 5.586 1 98.81 117 ILE A C 1
ATOM 921 O O . ILE A 1 117 ? 6.785 8.438 5.375 1 98.81 117 ILE A O 1
ATOM 925 N N . GLN A 1 118 ? 4.797 8.922 6.203 1 98.5 118 GLN A N 1
ATOM 926 C CA . GLN A 1 118 ? 4.602 7.559 6.695 1 98.5 118 GLN A CA 1
ATOM 927 C C . GLN A 1 118 ? 4.582 6.555 5.547 1 98.5 118 GLN A C 1
ATOM 929 O O . GLN A 1 118 ? 5.199 5.492 5.633 1 98.5 118 GLN A O 1
ATOM 934 N N . GLU A 1 119 ? 3.896 6.891 4.48 1 98.81 119 GLU A N 1
ATOM 935 C CA . GLU A 1 119 ? 3.807 5.988 3.336 1 98.81 119 GLU A CA 1
ATOM 936 C C . GLU A 1 119 ? 5.164 5.82 2.658 1 98.81 119 GLU A C 1
ATOM 938 O O . GLU A 1 119 ? 5.469 4.75 2.125 1 98.81 119 GLU A O 1
ATOM 943 N N . GLN A 1 120 ? 5.953 6.871 2.664 1 98.88 120 GLN A N 1
ATOM 944 C CA . GLN A 1 120 ? 7.285 6.766 2.084 1 98.88 120 GLN A CA 1
ATOM 945 C C . GLN A 1 120 ? 8.164 5.809 2.891 1 98.88 120 GLN A C 1
ATOM 947 O O . GLN A 1 120 ? 8.922 5.023 2.318 1 98.88 120 GLN A O 1
ATOM 952 N N . LYS A 1 121 ? 8.078 5.895 4.184 1 98.81 121 LYS A N 1
ATOM 953 C CA . LYS A 1 121 ? 8.812 4.953 5.023 1 98.81 121 LYS A CA 1
ATOM 954 C C . LYS A 1 121 ? 8.375 3.516 4.758 1 98.81 121 LYS A C 1
ATOM 956 O O . LYS A 1 121 ? 9.211 2.615 4.652 1 98.81 121 LYS A O 1
ATOM 961 N N . VAL A 1 122 ? 7.105 3.289 4.66 1 98.62 122 VAL A N 1
ATOM 962 C CA . VAL A 1 122 ? 6.551 1.971 4.367 1 98.62 122 VAL A CA 1
ATOM 963 C C . VAL A 1 122 ? 7.051 1.491 3.008 1 98.62 122 VAL A C 1
ATOM 965 O O . VAL A 1 122 ? 7.402 0.319 2.846 1 98.62 122 VAL A O 1
ATOM 968 N N . ARG A 1 123 ? 7.07 2.367 2.074 1 98.88 123 ARG A N 1
ATOM 969 C CA . ARG A 1 123 ? 7.492 2.02 0.721 1 98.88 123 ARG A CA 1
ATOM 970 C C . ARG A 1 123 ? 8.938 1.537 0.706 1 98.88 123 ARG A C 1
ATOM 972 O O . ARG A 1 123 ? 9.273 0.573 0.013 1 98.88 123 ARG A O 1
ATOM 979 N N . ILE A 1 124 ? 9.766 2.24 1.413 1 98.94 124 ILE A N 1
ATOM 980 C CA . ILE A 1 124 ? 11.18 1.857 1.461 1 98.94 124 ILE A CA 1
ATOM 981 C C . ILE A 1 124 ? 11.305 0.415 1.945 1 98.94 124 ILE A C 1
ATOM 983 O O . ILE A 1 124 ? 12.023 -0.385 1.349 1 98.94 124 ILE A O 1
ATOM 987 N N . ALA A 1 125 ? 10.602 0.122 2.992 1 98.75 125 ALA A N 1
ATOM 988 C CA . ALA A 1 125 ? 10.609 -1.245 3.506 1 98.75 125 ALA A CA 1
ATOM 989 C C . ALA A 1 125 ? 10.047 -2.221 2.477 1 98.75 125 ALA A C 1
ATOM 991 O O . ALA A 1 125 ? 10.586 -3.318 2.295 1 98.75 125 ALA A O 1
ATOM 992 N N . GLU A 1 126 ? 9.008 -1.886 1.838 1 98.75 126 GLU A N 1
ATOM 993 C CA . GLU A 1 126 ? 8.367 -2.73 0.833 1 98.75 126 GLU A CA 1
ATOM 994 C C . GLU A 1 126 ? 9.312 -3.025 -0.325 1 98.75 126 GLU A C 1
ATOM 996 O O . GLU A 1 126 ? 9.398 -4.16 -0.793 1 98.75 126 GLU A O 1
ATOM 1001 N N . LEU A 1 127 ? 9.953 -1.967 -0.779 1 98.88 127 LEU A N 1
ATOM 1002 C CA . LEU A 1 127 ? 10.898 -2.129 -1.876 1 98.88 127 LEU A CA 1
ATOM 1003 C C . LEU A 1 127 ? 12.008 -3.109 -1.499 1 98.88 127 LEU A C 1
ATOM 1005 O O . LEU A 1 127 ? 12.383 -3.967 -2.303 1 98.88 127 LEU A O 1
ATOM 1009 N N . LYS A 1 128 ? 12.484 -2.971 -0.345 1 98.5 128 LYS A N 1
ATOM 1010 C CA . LYS A 1 128 ? 13.531 -3.887 0.114 1 98.5 128 LYS A CA 1
ATOM 1011 C C . LYS A 1 128 ? 13.008 -5.316 0.196 1 98.5 128 LYS A C 1
ATOM 1013 O O . LYS A 1 128 ? 13.711 -6.262 -0.164 1 98.5 128 LYS A O 1
ATOM 1018 N N . GLN A 1 129 ? 11.812 -5.5 0.639 1 98.25 129 GLN A N 1
ATOM 1019 C CA . GLN A 1 129 ? 11.195 -6.82 0.709 1 98.25 129 GLN A CA 1
ATOM 1020 C C . GLN A 1 129 ? 10.984 -7.406 -0.685 1 98.25 129 GLN A C 1
ATOM 1022 O O . GLN A 1 129 ? 11.195 -8.602 -0.901 1 98.25 129 GLN A O 1
ATOM 1027 N N . MET A 1 130 ? 10.508 -6.566 -1.616 1 98.38 130 MET A N 1
ATOM 1028 C CA . MET A 1 130 ? 10.32 -7.016 -2.992 1 98.38 130 MET A CA 1
ATOM 1029 C C . MET A 1 130 ? 11.648 -7.461 -3.604 1 98.38 130 MET A C 1
ATOM 1031 O O . MET A 1 130 ? 11.695 -8.461 -4.32 1 98.38 130 MET A O 1
ATOM 1035 N N . HIS A 1 131 ? 12.672 -6.711 -3.287 1 98.25 131 HIS A N 1
ATOM 1036 C CA . HIS A 1 131 ? 14 -7.082 -3.762 1 98.25 131 HIS A CA 1
ATOM 1037 C C . HIS A 1 131 ? 14.422 -8.445 -3.219 1 98.25 131 HIS A C 1
ATOM 1039 O O . HIS A 1 131 ? 14.883 -9.305 -3.973 1 98.25 131 HIS A O 1
ATOM 1045 N N . GLU A 1 132 ? 14.25 -8.633 -1.912 1 97.5 132 GLU A N 1
ATOM 1046 C CA . GLU A 1 132 ? 14.578 -9.906 -1.28 1 97.5 132 GLU A CA 1
ATOM 1047 C C . GLU A 1 132 ? 13.781 -11.047 -1.898 1 97.5 132 GLU A C 1
ATOM 1049 O O . GLU A 1 132 ? 14.32 -12.133 -2.131 1 97.5 132 GLU A O 1
ATOM 1054 N N . TYR A 1 133 ? 12.523 -10.844 -2.121 1 96.5 133 TYR A N 1
ATOM 1055 C CA . TYR A 1 133 ? 11.664 -11.852 -2.736 1 96.5 133 TYR A CA 1
ATOM 1056 C C . TYR A 1 133 ? 12.219 -12.289 -4.086 1 96.5 133 TYR A C 1
ATOM 1058 O O . TYR A 1 133 ? 12.258 -13.484 -4.391 1 96.5 133 TYR A O 1
ATOM 1066 N N . ARG A 1 134 ? 12.703 -11.352 -4.871 1 95.31 134 ARG A N 1
ATOM 1067 C CA . ARG A 1 134 ? 13.102 -11.656 -6.242 1 95.31 134 ARG A CA 1
ATOM 1068 C C . ARG A 1 134 ? 14.477 -12.32 -6.277 1 95.31 134 ARG A C 1
ATOM 1070 O O . ARG A 1 134 ? 14.758 -13.117 -7.176 1 95.31 134 ARG A O 1
ATOM 1077 N N . ILE A 1 135 ? 15.258 -12 -5.281 1 92.56 135 ILE A N 1
ATOM 1078 C CA . ILE A 1 135 ? 16.609 -12.531 -5.363 1 92.56 135 ILE A CA 1
ATOM 1079 C C . ILE A 1 135 ? 16.734 -13.766 -4.48 1 92.56 135 ILE A C 1
ATOM 1081 O O . ILE A 1 135 ? 17.797 -14.391 -4.426 1 92.56 135 ILE A O 1
ATOM 1085 N N . SER A 1 136 ? 15.703 -14.023 -3.652 1 87.5 136 SER A N 1
ATOM 1086 C CA . SER A 1 136 ? 15.75 -15.203 -2.799 1 87.5 136 SER A CA 1
ATOM 1087 C C . SER A 1 136 ? 15.664 -16.484 -3.625 1 87.5 136 SER A C 1
ATOM 1089 O O . SER A 1 136 ? 14.953 -16.547 -4.625 1 87.5 136 SER A O 1
ATOM 1091 N N . PRO A 1 137 ? 16.578 -17.547 -3.217 1 74.88 137 PRO A N 1
ATOM 1092 C CA . PRO A 1 137 ? 16.625 -18.812 -3.951 1 74.88 137 PRO A CA 1
ATOM 1093 C C . PRO A 1 137 ? 15.359 -19.641 -3.758 1 74.88 137 PRO A C 1
ATOM 1095 O O . PRO A 1 137 ? 14.656 -19.484 -2.758 1 74.88 137 PRO A O 1
ATOM 1098 N N . MET B 1 1 ? -78.625 -41.562 27.625 1 30.39 1 MET B N 1
ATOM 1099 C CA . MET B 1 1 ? -77.812 -41.531 26.375 1 30.39 1 MET B CA 1
ATOM 1100 C 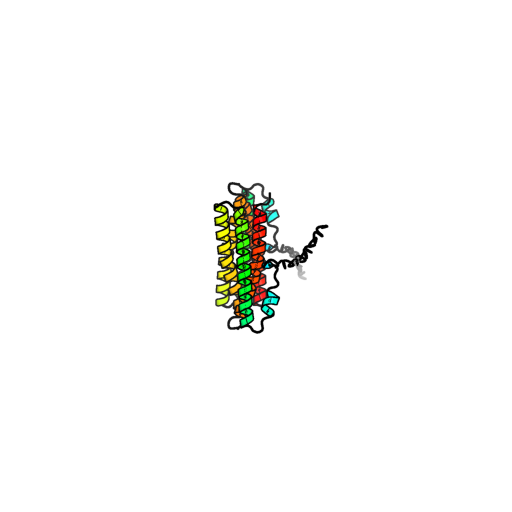C . MET B 1 1 ? -76.625 -40.594 26.516 1 30.39 1 MET B C 1
ATOM 1102 O O . MET B 1 1 ? -76.75 -39.375 26.359 1 30.39 1 MET B O 1
ATOM 1106 N N . LYS B 1 2 ? -75.812 -40.906 27.547 1 40 2 LYS B N 1
ATOM 1107 C CA . LYS B 1 2 ? -74.625 -40.219 27.984 1 40 2 LYS B CA 1
ATOM 1108 C C . LYS B 1 2 ? -73.562 -40.094 26.844 1 40 2 LYS B C 1
ATOM 1110 O O . LYS B 1 2 ? -73.188 -41.094 26.266 1 40 2 LYS B O 1
ATOM 1115 N N . LYS B 1 3 ? -73.688 -38.938 26.078 1 39.78 3 LYS B N 1
ATOM 1116 C CA . LYS B 1 3 ? -72.812 -38.531 24.969 1 39.78 3 LYS B CA 1
ATOM 1117 C C . LYS B 1 3 ? -71.312 -38.594 25.359 1 39.78 3 LYS B C 1
ATOM 1119 O O . LYS B 1 3 ? -70.875 -37.906 26.297 1 39.78 3 LYS B O 1
ATOM 1124 N N . ARG B 1 4 ? -70.625 -39.781 25.25 1 42.78 4 ARG B N 1
ATOM 1125 C CA . ARG B 1 4 ? -69.188 -39.938 25.422 1 42.78 4 ARG B CA 1
ATOM 1126 C C . ARG B 1 4 ? -68.438 -39.031 24.469 1 42.78 4 ARG B C 1
ATOM 1128 O O . ARG B 1 4 ? -68.5 -39.156 23.25 1 42.78 4 ARG B O 1
ATOM 1135 N N . ILE B 1 5 ? -68.25 -37.719 24.734 1 49.03 5 ILE B N 1
ATOM 1136 C CA . ILE B 1 5 ? -67.438 -36.812 23.953 1 49.03 5 ILE B CA 1
ATOM 1137 C C . ILE B 1 5 ? -66 -37.344 23.891 1 49.03 5 ILE B C 1
ATOM 1139 O O . ILE B 1 5 ? -65.375 -37.531 24.938 1 49.03 5 ILE B O 1
ATOM 1143 N N . LEU B 1 6 ? -65.562 -38.062 22.859 1 42.41 6 LEU B N 1
ATOM 1144 C CA . LEU B 1 6 ? -64.188 -38.5 22.484 1 42.41 6 LEU B CA 1
ATOM 1145 C C . LEU B 1 6 ? -63.281 -37.281 22.359 1 42.41 6 LEU B C 1
ATOM 1147 O O . LEU B 1 6 ? -63.5 -36.438 21.5 1 42.41 6 LEU B O 1
ATOM 1151 N N . LEU B 1 7 ? -62.656 -36.875 23.438 1 46.19 7 LEU B N 1
ATOM 1152 C CA . LEU B 1 7 ? -61.625 -35.844 23.5 1 46.19 7 LEU B CA 1
ATOM 1153 C C . LEU B 1 7 ? -60.406 -36.219 22.656 1 46.19 7 LEU B C 1
ATOM 1155 O O . LEU B 1 7 ? -59.719 -37.219 22.953 1 46.19 7 LEU B O 1
ATOM 1159 N N . CYS B 1 8 ? -60.312 -35.969 21.312 1 44.25 8 CYS B N 1
ATOM 1160 C CA . CYS B 1 8 ? -59.188 -36.125 20.422 1 44.25 8 CYS B CA 1
ATOM 1161 C C . CYS B 1 8 ? -58 -35.281 20.906 1 44.25 8 CYS B C 1
ATOM 1163 O O . CYS B 1 8 ? -58.062 -34.062 20.938 1 44.25 8 CYS B O 1
ATOM 1165 N N . ILE B 1 9 ? -57.156 -35.781 21.812 1 48.16 9 ILE B N 1
ATOM 1166 C CA . ILE B 1 9 ? -55.875 -35.219 22.25 1 48.16 9 ILE B CA 1
ATOM 1167 C C . ILE B 1 9 ? -54.938 -35.062 21.062 1 48.16 9 ILE B C 1
ATOM 1169 O O . ILE B 1 9 ? -54.5 -36.062 20.484 1 48.16 9 ILE B O 1
ATOM 1173 N N . PHE B 1 10 ? -55.031 -34 20.188 1 47.69 10 PHE B N 1
ATOM 1174 C CA . PHE B 1 10 ? -54.062 -33.656 19.172 1 47.69 10 PHE B CA 1
ATOM 1175 C C . PHE B 1 10 ? -52.688 -33.438 19.812 1 47.69 10 PHE B C 1
ATOM 1177 O O . PHE B 1 10 ? -52.5 -32.5 20.562 1 47.69 10 PHE B O 1
ATOM 1184 N N . LEU B 1 11 ? -51.844 -34.531 19.906 1 47.09 11 LEU B N 1
ATOM 1185 C CA . LEU B 1 11 ? -50.438 -34.438 20.297 1 47.09 11 LEU B CA 1
ATOM 1186 C C . LEU B 1 11 ? -49.656 -33.594 19.297 1 47.09 11 LEU B C 1
ATOM 1188 O O . LEU B 1 11 ? -49.5 -33.969 18.141 1 47.09 11 LEU B O 1
ATOM 1192 N N . LEU B 1 12 ? -49.594 -32.25 19.438 1 49 12 LEU B N 1
ATOM 1193 C CA . LEU B 1 12 ? -48.688 -31.391 18.719 1 49 12 LEU B CA 1
ATOM 1194 C C . LEU B 1 12 ? -47.25 -31.828 18.906 1 49 12 LEU B C 1
ATOM 1196 O O . LEU B 1 12 ? -46.719 -31.766 20.016 1 49 12 LEU B O 1
ATOM 1200 N N . PHE B 1 13 ? -46.688 -32.781 18.141 1 46.56 13 PHE B N 1
ATOM 1201 C CA . PHE B 1 13 ? -45.25 -33 18.094 1 46.56 13 PHE B CA 1
ATOM 1202 C C . PHE B 1 13 ? -44.5 -31.719 17.781 1 46.56 13 PHE B C 1
ATOM 1204 O O . PHE B 1 13 ? -44.594 -31.188 16.672 1 46.56 13 PHE B O 1
ATOM 1211 N N . ALA B 1 14 ? -44.062 -30.859 18.734 1 53.41 14 ALA B N 1
ATOM 1212 C CA . ALA B 1 14 ? -43.094 -29.781 18.531 1 53.41 14 ALA B CA 1
ATOM 1213 C C . ALA B 1 14 ? -41.844 -30.312 17.812 1 53.41 14 ALA B C 1
ATOM 1215 O O . ALA B 1 14 ? -41.125 -31.172 18.328 1 53.41 14 ALA B O 1
ATOM 1216 N N . LEU B 1 15 ? -41.688 -30.391 16.438 1 53.66 15 LEU B N 1
ATOM 1217 C CA . LEU B 1 15 ? -40.438 -30.609 15.742 1 53.66 15 LEU B CA 1
ATOM 1218 C C . LEU B 1 15 ? -39.312 -29.812 16.406 1 53.66 15 LEU B C 1
ATOM 1220 O O . LEU B 1 15 ? -39.469 -28.609 16.672 1 53.66 15 LEU B O 1
ATOM 1224 N N . PRO B 1 16 ? -38.375 -30.422 17.125 1 54.62 16 PRO B N 1
ATOM 1225 C CA . PRO B 1 16 ? -37.219 -29.578 17.516 1 54.62 16 PRO B CA 1
ATOM 1226 C C . PRO B 1 16 ? -36.719 -28.719 16.359 1 54.62 16 PRO B C 1
ATOM 1228 O O . PRO B 1 16 ? -36.719 -29.156 15.211 1 54.62 16 PRO B O 1
ATOM 1231 N N . ALA B 1 17 ? -36.938 -27.438 16.359 1 54.16 17 ALA B N 1
ATOM 1232 C CA . ALA B 1 17 ? -36.188 -26.531 15.5 1 54.16 17 ALA B CA 1
ATOM 1233 C C . ALA B 1 17 ? -34.719 -27 15.383 1 54.16 17 ALA B C 1
ATOM 1235 O O . ALA B 1 17 ? -34 -27.047 16.375 1 54.16 17 ALA B O 1
ATOM 1236 N N . GLN B 1 18 ? -34.375 -28.031 14.602 1 55.06 18 GLN B N 1
ATOM 1237 C CA . GLN B 1 18 ? -32.938 -28.109 14.273 1 55.06 18 GLN B CA 1
ATOM 1238 C C . GLN B 1 18 ? -32.344 -26.719 14.133 1 55.06 18 GLN B C 1
ATOM 1240 O O . GLN B 1 18 ? -32.781 -25.922 13.305 1 55.06 18 GLN B O 1
ATOM 1245 N N . ALA B 1 19 ? -31.922 -26.141 15.141 1 48.16 19 ALA B N 1
ATOM 1246 C CA . ALA B 1 19 ? -31.062 -24.969 14.969 1 48.16 19 ALA B CA 1
ATOM 1247 C C . ALA B 1 19 ? -30.078 -25.188 13.805 1 48.16 19 ALA B C 1
ATOM 1249 O O . ALA B 1 19 ? -29.219 -26.062 13.867 1 48.16 19 ALA B O 1
ATOM 1250 N N . GLU B 1 20 ? -30.406 -25.188 12.555 1 48.47 20 GLU B N 1
ATOM 1251 C CA . GLU B 1 20 ? -29.328 -25.016 11.594 1 48.47 20 GLU B CA 1
ATOM 1252 C C . GLU B 1 20 ? -28.188 -24.188 12.195 1 48.47 20 GLU B C 1
ATOM 1254 O O . GLU B 1 20 ? -28.406 -23.062 12.648 1 48.47 20 GLU B O 1
ATOM 1259 N N . GLU B 1 21 ? -27.328 -24.688 12.914 1 50.22 21 GLU B N 1
ATOM 1260 C CA . GLU B 1 21 ? -26.109 -23.953 13.234 1 50.22 21 GLU B CA 1
ATOM 1261 C C . GLU B 1 21 ? -25.734 -23 12.102 1 50.22 21 GLU B C 1
ATOM 1263 O O . GLU B 1 21 ? -25.516 -23.438 10.969 1 50.22 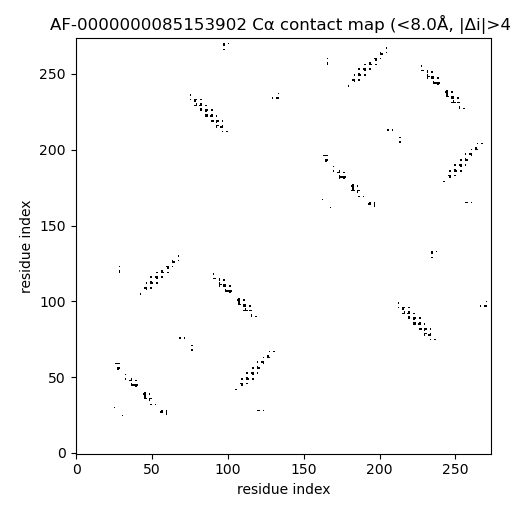21 GLU B O 1
ATOM 1268 N N . LEU B 1 22 ? -26.281 -21.922 11.812 1 49.62 22 LEU B N 1
ATOM 1269 C CA . LEU B 1 22 ? -25.844 -20.875 10.898 1 49.62 22 LEU B CA 1
ATOM 1270 C C . LEU B 1 22 ? -24.312 -20.859 10.773 1 49.62 22 LEU B C 1
ATOM 1272 O O . LEU B 1 22 ? -23.609 -20.516 11.727 1 49.62 22 LEU B O 1
ATOM 1276 N N . ILE B 1 23 ? -23.672 -21.922 10.289 1 53.97 23 ILE B N 1
ATOM 1277 C CA . ILE B 1 23 ? -22.234 -21.938 10.016 1 53.97 23 ILE B CA 1
ATOM 1278 C C . ILE B 1 23 ? -21.766 -20.531 9.656 1 53.97 23 ILE B C 1
ATOM 1280 O O . ILE B 1 23 ? -22.188 -19.969 8.648 1 53.97 23 ILE B O 1
ATOM 1284 N N . THR B 1 24 ? -21.562 -19.641 10.453 1 65.81 24 THR B N 1
ATOM 1285 C CA . THR B 1 24 ? -21.031 -18.297 10.273 1 65.81 24 THR B CA 1
ATOM 1286 C C . THR B 1 24 ? -19.719 -18.328 9.492 1 65.81 24 THR B C 1
ATOM 1288 O O . THR B 1 24 ? -18.703 -18.797 9.992 1 65.81 24 THR B O 1
ATOM 1291 N N . VAL B 1 25 ? -19.734 -18.328 8.086 1 77.19 25 VAL B N 1
ATOM 1292 C CA . VAL B 1 25 ? -18.562 -18.25 7.211 1 77.19 25 VAL B CA 1
ATOM 1293 C C . VAL B 1 25 ? -17.734 -17.016 7.566 1 77.19 25 VAL B C 1
ATOM 1295 O O . VAL B 1 25 ? -18.266 -15.906 7.621 1 77.19 25 VAL B O 1
ATOM 1298 N N . PRO B 1 26 ? -16.531 -17.297 8.016 1 90.38 26 PRO B N 1
ATOM 1299 C CA . PRO B 1 26 ? -15.672 -16.141 8.289 1 90.38 26 PRO B CA 1
ATOM 1300 C C . PRO B 1 26 ? -15.57 -15.188 7.098 1 90.38 26 PRO B C 1
ATOM 1302 O O . PRO B 1 26 ? -15.742 -15.609 5.953 1 90.38 26 PRO B O 1
ATOM 1305 N N . PRO B 1 27 ? -15.391 -13.93 7.461 1 94.19 27 PRO B N 1
ATOM 1306 C CA . PRO B 1 27 ? -15.18 -13.008 6.34 1 94.19 27 PRO B CA 1
ATOM 1307 C C . PRO B 1 27 ? -14.023 -13.43 5.434 1 94.19 27 PRO B C 1
ATOM 1309 O O . PRO B 1 27 ? -13.133 -14.164 5.867 1 94.19 27 PRO B O 1
ATOM 1312 N N . ALA B 1 28 ? -14.141 -12.984 4.242 1 96.88 28 ALA B N 1
ATOM 1313 C CA . ALA B 1 28 ? -13.234 -13.461 3.201 1 96.88 28 ALA B CA 1
ATOM 1314 C C . ALA B 1 28 ? -11.781 -13.258 3.611 1 96.88 28 ALA B C 1
ATOM 1316 O O . ALA B 1 28 ? -10.922 -14.102 3.33 1 96.88 28 ALA B O 1
ATOM 1317 N N . GLU B 1 29 ? -11.484 -12.164 4.254 1 97 29 GLU B N 1
ATOM 1318 C CA . GLU B 1 29 ? -10.094 -11.828 4.562 1 97 29 GLU B CA 1
ATOM 1319 C C . GLU B 1 29 ? -9.547 -12.719 5.676 1 97 29 GLU B C 1
ATOM 1321 O O . GLU B 1 29 ? -8.344 -12.711 5.945 1 97 29 GLU B O 1
ATOM 1326 N N . LYS B 1 30 ? -10.359 -13.469 6.281 1 96.75 30 LYS B N 1
ATOM 1327 C CA . LYS B 1 30 ? -9.93 -14.344 7.371 1 96.75 30 LYS B CA 1
ATOM 1328 C C . LYS B 1 30 ? -9.922 -15.805 6.934 1 96.75 30 LYS B C 1
ATOM 1330 O O . LYS B 1 30 ? -9.523 -16.688 7.699 1 96.75 30 LYS B O 1
ATOM 1335 N N . GLN B 1 31 ? -10.391 -16.047 5.773 1 96.44 31 GLN B N 1
ATOM 1336 C CA . GLN B 1 31 ? -10.367 -17.406 5.254 1 96.44 31 GLN B CA 1
ATOM 1337 C C . GLN B 1 31 ? -8.945 -17.859 4.949 1 96.44 31 GLN B C 1
ATOM 1339 O O . GLN B 1 31 ? -8.109 -17.047 4.547 1 96.44 31 GLN B O 1
ATOM 1344 N N . ASP B 1 32 ? -8.766 -19.125 5.102 1 96.19 32 ASP B N 1
ATOM 1345 C CA . ASP B 1 32 ? -7.473 -19.703 4.754 1 96.19 32 ASP B CA 1
ATOM 1346 C C . ASP B 1 32 ? -7.41 -20.047 3.268 1 96.19 32 ASP B C 1
ATOM 1348 O O . ASP B 1 32 ? -7.445 -21.219 2.9 1 96.19 32 ASP B O 1
ATOM 1352 N N . TRP B 1 33 ? -7.117 -19.125 2.506 1 97 33 TRP B N 1
ATOM 1353 C CA . TRP B 1 33 ? -7.121 -19.297 1.057 1 97 33 TRP B CA 1
ATOM 1354 C C . TRP B 1 33 ? -5.934 -20.141 0.603 1 97 33 TRP B C 1
ATOM 1356 O O . TRP B 1 33 ? -6.02 -20.844 -0.402 1 97 33 TRP B O 1
ATOM 1366 N N . GLN B 1 34 ? -4.855 -20 1.379 1 95.31 34 GLN B N 1
ATOM 1367 C CA . GLN B 1 34 ? -3.691 -20.797 1.007 1 95.31 34 GLN B CA 1
ATOM 1368 C C . GLN B 1 34 ? -4.02 -22.297 1.019 1 95.31 34 GLN B C 1
ATOM 1370 O O . GLN B 1 34 ? -3.723 -23 0.059 1 95.31 34 GLN B O 1
ATOM 1375 N N . ASN B 1 35 ? -4.602 -22.734 2.053 1 96.38 35 ASN B N 1
ATOM 1376 C CA . ASN B 1 35 ? -5.008 -24.141 2.131 1 96.38 35 ASN B CA 1
ATOM 1377 C C . ASN B 1 35 ? -6.016 -24.484 1.038 1 96.38 35 ASN B C 1
ATOM 1379 O O . ASN B 1 35 ? -5.957 -25.578 0.463 1 96.38 35 ASN B O 1
ATOM 1383 N N . PHE B 1 36 ? -6.945 -23.641 0.807 1 97.12 36 PHE B N 1
ATOM 1384 C CA . PHE B 1 36 ? -7.949 -23.828 -0.236 1 97.12 36 PHE B CA 1
ATOM 1385 C C . PHE B 1 36 ? -7.289 -24 -1.597 1 97.12 36 PHE B C 1
ATOM 1387 O O . PHE B 1 36 ? -7.613 -24.938 -2.328 1 97.12 36 PHE B O 1
ATOM 1394 N N . ILE B 1 37 ? -6.312 -23.219 -1.959 1 97.44 37 ILE B N 1
ATOM 1395 C CA . ILE B 1 37 ? -5.637 -23.234 -3.252 1 97.44 37 ILE B CA 1
ATOM 1396 C C . ILE B 1 37 ? -4.703 -24.453 -3.324 1 97.44 37 ILE B C 1
ATOM 1398 O O . ILE B 1 37 ? -4.715 -25.188 -4.309 1 97.44 37 ILE B O 1
ATOM 1402 N N . ASP B 1 38 ? -3.955 -24.703 -2.201 1 95.31 38 ASP B N 1
ATOM 1403 C CA . ASP B 1 38 ? -2.971 -25.781 -2.172 1 95.31 38 ASP B CA 1
ATOM 1404 C C . ASP B 1 38 ? -3.65 -27.156 -2.189 1 95.31 38 ASP B C 1
ATOM 1406 O O . ASP B 1 38 ? -3.012 -28.172 -2.486 1 95.31 38 ASP B O 1
ATOM 1410 N N . GLY B 1 39 ? -4.836 -27.188 -1.844 1 94.56 39 GLY B N 1
ATOM 1411 C CA . GLY B 1 39 ? -5.574 -28.438 -1.822 1 94.56 39 GLY B CA 1
ATOM 1412 C C . GLY B 1 39 ? -5.969 -28.922 -3.205 1 94.56 39 GLY B C 1
ATOM 1413 O O . GLY B 1 39 ? -6.484 -30.031 -3.357 1 94.56 39 GLY B O 1
ATOM 1414 N N . ALA B 1 40 ? -5.715 -28.125 -4.203 1 93.81 40 ALA B N 1
ATOM 1415 C CA . ALA B 1 40 ? -6.047 -28.5 -5.574 1 93.81 40 ALA B CA 1
ATOM 1416 C C . ALA B 1 40 ? -5.113 -29.609 -6.078 1 93.81 40 ALA B C 1
ATOM 1418 O O . ALA B 1 40 ? -3.99 -29.75 -5.586 1 93.81 40 ALA B O 1
ATOM 1419 N N . GLU B 1 41 ? -5.559 -30.328 -7.102 1 92.06 41 GLU B N 1
ATOM 1420 C CA . GLU B 1 41 ? -4.883 -31.531 -7.578 1 92.06 41 GLU B CA 1
ATOM 1421 C C . GLU B 1 41 ? -3.773 -31.188 -8.57 1 92.06 41 GLU B C 1
ATOM 1423 O O . GLU B 1 41 ? -2.869 -32 -8.805 1 92.06 41 GLU B O 1
ATOM 1428 N N . ASP B 1 42 ? -3.938 -30.031 -9.242 1 92.44 42 ASP B N 1
ATOM 1429 C CA . ASP B 1 42 ? -2.965 -29.641 -10.25 1 92.44 42 ASP B CA 1
ATOM 1430 C C . ASP B 1 42 ? -2.889 -28.109 -10.367 1 92.44 42 ASP B C 1
ATOM 1432 O O . ASP B 1 42 ? -3.674 -27.391 -9.742 1 92.44 42 ASP B O 1
ATOM 1436 N N . ASN B 1 43 ? -1.872 -27.703 -11.109 1 91.31 43 ASN B N 1
ATOM 1437 C CA . ASN B 1 43 ? -1.604 -26.266 -11.234 1 91.31 43 ASN B CA 1
ATOM 1438 C C . ASN B 1 43 ? -2.803 -25.531 -11.82 1 91.31 43 ASN B C 1
ATOM 1440 O O . ASN B 1 43 ? -3.107 -24.406 -11.398 1 91.31 43 ASN B O 1
ATOM 1444 N N . TYR B 1 44 ? -3.426 -26.141 -12.727 1 91.12 44 TYR B N 1
ATOM 1445 C CA . TYR B 1 44 ? -4.582 -25.5 -13.344 1 91.12 44 TYR B CA 1
ATOM 1446 C C . TYR B 1 44 ? -5.707 -25.312 -12.328 1 91.12 44 TYR B C 1
ATOM 1448 O O . TYR B 1 44 ? -6.312 -24.25 -12.258 1 91.12 44 TYR B O 1
ATOM 1456 N N . SER B 1 45 ? -5.922 -26.328 -11.578 1 96.19 45 SER B N 1
ATOM 1457 C CA . SER B 1 45 ? -6.938 -26.266 -10.531 1 96.19 45 SER B CA 1
ATOM 1458 C C . SER B 1 45 ? -6.555 -25.266 -9.453 1 96.19 45 SER B C 1
ATOM 1460 O O . SER B 1 45 ? -7.414 -24.578 -8.898 1 96.19 45 SER B O 1
ATOM 1462 N N . MET B 1 46 ? -5.34 -25.156 -9.141 1 97.5 46 MET B N 1
ATOM 1463 C CA . MET B 1 46 ? -4.867 -24.172 -8.172 1 97.5 46 MET B CA 1
ATOM 1464 C C . MET B 1 46 ? -5.141 -22.75 -8.664 1 97.5 46 MET B C 1
ATOM 1466 O O . MET B 1 46 ? -5.602 -21.906 -7.895 1 97.5 46 MET B O 1
ATOM 1470 N N . GLN B 1 47 ? -4.961 -22.547 -9.93 1 95.81 47 GLN B N 1
ATOM 1471 C CA . GLN B 1 47 ? -5.203 -21.219 -10.5 1 95.81 47 GLN B CA 1
ATOM 1472 C C . GLN B 1 47 ? -6.688 -20.859 -10.453 1 95.81 47 GLN B C 1
ATOM 1474 O O . GLN B 1 47 ? -7.051 -19.719 -10.211 1 95.81 47 GLN B O 1
ATOM 1479 N N . ALA B 1 48 ? -7.496 -21.812 -10.727 1 96.69 48 ALA B N 1
ATOM 1480 C CA . ALA B 1 48 ? -8.938 -21.594 -10.656 1 96.69 48 ALA B CA 1
ATOM 1481 C C . ALA B 1 48 ? -9.367 -21.234 -9.234 1 96.69 48 ALA B C 1
ATOM 1483 O O . ALA B 1 48 ? -10.203 -20.344 -9.039 1 96.69 48 ALA B O 1
ATOM 1484 N N . ARG B 1 49 ? -8.82 -21.906 -8.281 1 98.06 49 ARG B N 1
ATOM 1485 C CA . ARG B 1 49 ? -9.125 -21.625 -6.879 1 98.06 49 ARG B CA 1
ATOM 1486 C C . ARG B 1 49 ? -8.594 -20.266 -6.457 1 98.06 49 ARG B C 1
ATOM 1488 O O . ARG B 1 49 ? -9.234 -19.547 -5.684 1 98.06 49 ARG B O 1
ATOM 1495 N N . ALA B 1 50 ? -7.43 -19.922 -6.957 1 98 50 ALA B N 1
ATOM 1496 C CA . ALA B 1 50 ? -6.902 -18.578 -6.707 1 98 50 ALA B CA 1
ATOM 1497 C C . ALA B 1 50 ? -7.84 -17.5 -7.258 1 98 50 ALA B C 1
ATOM 1499 O O . ALA B 1 50 ? -8.078 -16.484 -6.609 1 98 50 ALA B O 1
ATOM 1500 N N . ALA B 1 51 ? -8.352 -17.75 -8.438 1 97.81 51 ALA B N 1
ATOM 1501 C CA . ALA B 1 51 ? -9.297 -16.812 -9.031 1 97.81 51 ALA B CA 1
ATOM 1502 C C . ALA B 1 51 ? -10.547 -16.672 -8.164 1 97.81 51 ALA B C 1
ATOM 1504 O O . ALA B 1 51 ? -11.07 -15.562 -8 1 97.81 51 ALA B O 1
ATOM 1505 N N . GLU B 1 52 ? -11.008 -17.734 -7.672 1 98.06 52 GLU B N 1
ATOM 1506 C CA . GLU B 1 52 ? -12.156 -17.703 -6.766 1 98.06 52 GLU B CA 1
ATOM 1507 C C . GLU B 1 52 ? -11.859 -16.891 -5.52 1 98.06 52 GLU B C 1
ATOM 1509 O O . GLU B 1 52 ? -12.688 -16.078 -5.086 1 98.06 52 GLU B O 1
ATOM 1514 N N . ALA B 1 53 ? -10.719 -17.109 -4.934 1 98.5 53 ALA B N 1
ATOM 1515 C CA . ALA B 1 53 ? -10.297 -16.344 -3.764 1 98.5 53 ALA B CA 1
ATOM 1516 C C . ALA B 1 53 ? -10.258 -14.852 -4.074 1 98.5 53 ALA B C 1
ATOM 1518 O O . ALA B 1 53 ? -10.789 -14.039 -3.312 1 98.5 53 ALA B O 1
ATOM 1519 N N . MET B 1 54 ? -9.672 -14.484 -5.211 1 98.69 54 MET B N 1
ATOM 1520 C CA . MET B 1 54 ? -9.562 -13.086 -5.617 1 98.69 54 MET B CA 1
ATOM 1521 C C . MET B 1 54 ? -10.938 -12.461 -5.781 1 98.69 54 MET B C 1
ATOM 1523 O O . MET B 1 54 ? -11.148 -11.305 -5.391 1 98.69 54 MET B O 1
ATOM 1527 N N . HIS B 1 55 ? -11.789 -13.219 -6.355 1 98.5 55 HIS B N 1
ATOM 1528 C CA . HIS B 1 55 ? -13.141 -12.711 -6.547 1 98.5 55 HIS B CA 1
ATOM 1529 C C . HIS B 1 55 ? -13.836 -12.469 -5.211 1 98.5 55 HIS B C 1
ATOM 1531 O O . HIS B 1 55 ? -14.484 -11.445 -5.016 1 98.5 55 HIS B O 1
ATOM 1537 N N . SER B 1 56 ? -13.727 -13.383 -4.348 1 98.56 56 SER B N 1
ATOM 1538 C CA . SER B 1 56 ? -14.336 -13.258 -3.029 1 98.56 56 SER B CA 1
ATOM 1539 C C . SER B 1 56 ? -13.789 -12.047 -2.283 1 98.56 56 SER B C 1
ATOM 1541 O O . SER B 1 56 ? -14.547 -11.289 -1.683 1 98.56 56 SER B O 1
ATOM 1543 N N . LEU B 1 57 ? -12.523 -11.883 -2.359 1 98.81 57 LEU B N 1
ATOM 1544 C CA . LEU B 1 57 ? -11.883 -10.781 -1.66 1 98.81 57 LEU B CA 1
ATOM 1545 C C . LEU B 1 57 ? -12.227 -9.445 -2.316 1 98.81 57 LEU B C 1
ATOM 1547 O O . LEU B 1 57 ? -12.367 -8.43 -1.632 1 98.81 57 LEU B O 1
ATOM 1551 N N . ASP B 1 58 ? -12.32 -9.43 -3.586 1 98.56 58 ASP B N 1
ATOM 1552 C CA . ASP B 1 58 ? -12.781 -8.234 -4.293 1 98.56 58 ASP B CA 1
ATOM 1553 C C . ASP B 1 58 ? -14.172 -7.816 -3.818 1 98.56 58 ASP B C 1
ATOM 1555 O O . ASP B 1 58 ? -14.414 -6.637 -3.57 1 98.56 58 ASP B O 1
ATOM 1559 N N . SER B 1 59 ? -15.016 -8.797 -3.758 1 98.56 59 SER B N 1
ATOM 1560 C CA . SER B 1 59 ? -16.359 -8.523 -3.266 1 98.56 59 SER B CA 1
ATOM 1561 C C . SER B 1 59 ? -16.328 -7.969 -1.847 1 98.56 59 SER B C 1
ATOM 1563 O O . SER B 1 59 ? -17.094 -7.059 -1.515 1 98.56 59 SER B O 1
ATOM 1565 N N . ARG B 1 60 ? -15.523 -8.523 -1.017 1 98.69 60 ARG B N 1
ATOM 1566 C CA . ARG B 1 60 ? -15.375 -8.055 0.359 1 98.69 60 ARG B CA 1
ATOM 1567 C C . ARG B 1 60 ? -14.875 -6.621 0.4 1 98.69 60 ARG B C 1
ATOM 1569 O O . ARG B 1 60 ? -15.344 -5.812 1.208 1 98.69 60 ARG B O 1
ATOM 1576 N N . ILE B 1 61 ? -13.93 -6.227 -0.43 1 98.88 61 ILE B N 1
ATOM 1577 C CA . ILE B 1 61 ? -13.445 -4.859 -0.54 1 98.88 61 ILE B CA 1
ATOM 1578 C C . ILE B 1 61 ? -14.594 -3.926 -0.898 1 98.88 61 ILE B C 1
ATOM 1580 O O . ILE B 1 61 ? -14.758 -2.865 -0.287 1 98.88 61 ILE B O 1
ATOM 1584 N N . ASP B 1 62 ? -15.398 -4.363 -1.855 1 98.5 62 ASP B N 1
ATOM 1585 C CA . ASP B 1 62 ? -16.562 -3.572 -2.26 1 98.5 62 ASP B CA 1
ATOM 1586 C C . ASP B 1 62 ? -17.5 -3.346 -1.083 1 98.5 62 ASP B C 1
ATOM 1588 O O . ASP B 1 62 ? -18 -2.236 -0.885 1 98.5 62 ASP B O 1
ATOM 15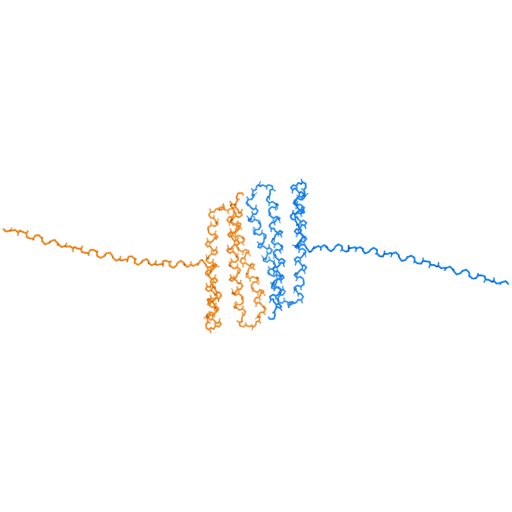92 N N . GLU B 1 63 ? -17.75 -4.363 -0.379 1 98.5 63 GLU B N 1
ATOM 1593 C CA . GLU B 1 63 ? -18.609 -4.262 0.787 1 98.5 63 GLU B CA 1
ATOM 1594 C C . GLU B 1 63 ? -18.078 -3.24 1.789 1 98.5 63 GLU B C 1
ATOM 1596 O O . GLU B 1 63 ? -18.844 -2.438 2.332 1 98.5 63 GLU B O 1
ATOM 1601 N N . VAL B 1 64 ? -16.812 -3.33 2.055 1 98.75 64 VAL B N 1
ATOM 1602 C CA . VAL B 1 64 ? -16.188 -2.426 3.012 1 98.75 64 VAL B CA 1
ATOM 1603 C C . VAL B 1 64 ? -16.281 -0.99 2.5 1 98.75 64 VAL B C 1
ATOM 1605 O O . VAL B 1 64 ? -16.594 -0.073 3.26 1 98.75 64 VAL B O 1
ATOM 1608 N N . VAL B 1 65 ? -16 -0.786 1.244 1 98.81 65 VAL B N 1
ATOM 1609 C CA . VAL B 1 65 ? -16.031 0.546 0.649 1 98.81 65 VAL B CA 1
ATOM 1610 C C . VAL B 1 65 ? -17.453 1.11 0.735 1 98.81 65 VAL B C 1
ATOM 1612 O O . VAL B 1 65 ? -17.641 2.287 1.055 1 98.81 65 VAL B O 1
ATOM 1615 N N . ILE B 1 66 ? -18.453 0.315 0.436 1 98.62 66 ILE B N 1
ATOM 1616 C CA . ILE B 1 66 ? -19.859 0.735 0.518 1 98.62 66 ILE B CA 1
ATOM 1617 C C . ILE B 1 66 ? -20.172 1.197 1.938 1 98.62 66 ILE B C 1
ATOM 1619 O O . ILE B 1 66 ? -20.828 2.229 2.131 1 98.62 66 ILE B O 1
ATOM 1623 N N . LYS B 1 67 ? -19.734 0.431 2.855 1 98.31 67 LYS B N 1
ATOM 1624 C CA . LYS B 1 67 ? -19.953 0.797 4.254 1 98.31 67 LYS B CA 1
ATOM 1625 C C . LYS B 1 67 ? -19.281 2.129 4.582 1 98.31 67 LYS B C 1
ATOM 1627 O O . LYS B 1 67 ? -19.875 2.982 5.242 1 98.31 67 LYS B O 1
ATOM 1632 N N . ILE B 1 68 ? -18.062 2.334 4.176 1 98.69 68 ILE B N 1
ATOM 1633 C CA . ILE B 1 68 ? -17.344 3.576 4.418 1 98.69 68 ILE B CA 1
ATOM 1634 C C . ILE B 1 68 ? -18.078 4.742 3.77 1 98.69 68 ILE B C 1
ATOM 1636 O O . ILE B 1 68 ? -18.219 5.812 4.367 1 98.69 68 ILE B O 1
ATOM 1640 N N . ASN B 1 69 ? -18.562 4.539 2.572 1 98.69 69 ASN B N 1
ATOM 1641 C CA . ASN B 1 69 ? -19.234 5.586 1.805 1 98.69 69 ASN B CA 1
ATOM 1642 C C . ASN B 1 69 ? -20.453 6.125 2.543 1 98.69 69 ASN B C 1
ATOM 1644 O O . ASN B 1 69 ? -20.844 7.281 2.352 1 98.69 69 ASN B O 1
ATOM 1648 N N . ARG B 1 70 ? -21.016 5.32 3.402 1 98.06 70 ARG B N 1
ATOM 1649 C CA . ARG B 1 70 ? -22.203 5.742 4.152 1 98.06 70 ARG B CA 1
ATOM 1650 C C . ARG B 1 70 ? -21.859 6.898 5.09 1 98.06 70 ARG B C 1
ATOM 1652 O O . ARG B 1 70 ? -22.75 7.684 5.453 1 98.06 70 ARG B O 1
ATOM 1659 N N . ASP B 1 71 ? -20.672 7.043 5.422 1 97.62 71 ASP B N 1
ATOM 1660 C CA . ASP B 1 71 ? -20.25 8.07 6.371 1 97.62 71 ASP B CA 1
ATOM 1661 C C . ASP B 1 71 ? -19.531 9.211 5.656 1 97.62 71 ASP B C 1
ATOM 1663 O O . ASP B 1 71 ? -18.906 10.055 6.297 1 97.62 71 ASP B O 1
ATOM 1667 N N . LEU B 1 72 ? -19.609 9.281 4.32 1 98 72 LEU B N 1
ATOM 1668 C CA . LEU B 1 72 ? -18.859 10.266 3.547 1 98 72 LEU B CA 1
ATOM 1669 C C . LEU B 1 72 ? -19.797 11.18 2.773 1 98 72 LEU B C 1
ATOM 1671 O O . LEU B 1 72 ? -20.891 10.758 2.383 1 98 72 LEU B O 1
ATOM 1675 N N . ASP B 1 73 ? -19.406 12.492 2.619 1 97.88 73 ASP B N 1
ATOM 1676 C CA . ASP B 1 73 ? -20.094 13.336 1.65 1 97.88 73 ASP B CA 1
ATOM 1677 C C . ASP B 1 73 ? -19.625 13.047 0.229 1 97.88 73 ASP B C 1
ATOM 1679 O O . ASP B 1 73 ? -18.703 12.234 0.027 1 97.88 73 ASP B O 1
ATOM 1683 N N . GLN B 1 74 ? -20.203 13.656 -0.711 1 98.44 74 GLN B N 1
ATOM 1684 C CA . GLN B 1 74 ? -19.969 13.344 -2.117 1 98.44 74 GLN B CA 1
ATOM 1685 C C . GLN B 1 74 ? -18.516 13.586 -2.5 1 98.44 74 GLN B C 1
ATOM 1687 O O . GLN B 1 74 ? -17.922 12.82 -3.273 1 98.44 74 GLN B O 1
ATOM 1692 N N . GLN B 1 75 ? -17.922 14.602 -1.995 1 98.25 75 GLN B N 1
ATOM 1693 C CA . GLN B 1 75 ? -16.531 14.891 -2.299 1 98.25 75 GLN B CA 1
ATOM 1694 C C . GLN B 1 75 ? -15.602 13.797 -1.769 1 98.25 75 GLN B C 1
ATOM 1696 O O . GLN B 1 75 ? -14.711 13.328 -2.48 1 98.25 75 GLN B O 1
ATOM 1701 N N . ALA B 1 76 ? -15.844 13.398 -0.524 1 98.56 76 ALA B N 1
ATOM 1702 C CA . ALA B 1 76 ? -15.023 12.359 0.083 1 98.56 76 ALA B CA 1
ATOM 1703 C C . ALA B 1 76 ? -15.219 11.023 -0.635 1 98.56 76 ALA B C 1
ATOM 1705 O O . ALA B 1 76 ? -14.266 10.25 -0.779 1 98.56 76 ALA B O 1
ATOM 1706 N N . ILE B 1 77 ? -16.422 10.758 -1.068 1 98.81 77 ILE B N 1
ATOM 1707 C CA . ILE B 1 77 ? -16.688 9.539 -1.831 1 98.81 77 ILE B CA 1
ATOM 1708 C C . ILE B 1 77 ? -15.859 9.539 -3.111 1 98.81 77 ILE B C 1
ATOM 1710 O O . ILE B 1 77 ? -15.258 8.523 -3.467 1 98.81 77 ILE B O 1
ATOM 1714 N N . THR B 1 78 ? -15.82 10.68 -3.758 1 98.88 78 THR B N 1
ATOM 1715 C CA . THR B 1 78 ? -15.055 10.812 -4.988 1 98.88 78 THR B CA 1
ATOM 1716 C C . THR B 1 78 ? -13.562 10.609 -4.723 1 98.88 78 THR B C 1
ATOM 1718 O O . THR B 1 78 ? -12.867 9.961 -5.508 1 98.88 78 THR B O 1
ATOM 1721 N N . LEU B 1 79 ? -13.078 11.148 -3.627 1 98.88 79 LEU B N 1
ATOM 1722 C CA . LEU B 1 79 ? -11.672 10.992 -3.262 1 98.88 79 LEU B CA 1
ATOM 1723 C C . LEU B 1 79 ? -11.344 9.531 -2.967 1 98.88 79 LEU B C 1
ATOM 1725 O O . LEU B 1 79 ? -10.297 9.031 -3.387 1 98.88 79 LEU B O 1
ATOM 1729 N N . LEU B 1 80 ? -12.203 8.812 -2.215 1 98.88 80 LEU B N 1
ATOM 1730 C CA . LEU B 1 80 ? -11.969 7.406 -1.93 1 98.88 80 LEU B CA 1
ATOM 1731 C C . LEU B 1 80 ? -11.984 6.582 -3.213 1 98.88 80 LEU B C 1
ATOM 1733 O O . LEU B 1 80 ? -11.18 5.66 -3.373 1 98.88 80 LEU B O 1
ATOM 1737 N N . LYS B 1 81 ? -12.922 6.906 -4.094 1 98.88 81 LYS B N 1
ATOM 1738 C CA . LYS B 1 81 ? -12.977 6.207 -5.375 1 98.88 81 LYS B CA 1
ATOM 1739 C C . LYS B 1 81 ? -11.672 6.379 -6.148 1 98.88 81 LYS B C 1
ATOM 1741 O O . LYS B 1 81 ? -11.18 5.43 -6.762 1 98.88 81 LYS B O 1
ATOM 1746 N N . SER B 1 82 ? -11.148 7.559 -6.16 1 98.88 82 SER B N 1
ATOM 1747 C CA . SER B 1 82 ? -9.875 7.828 -6.809 1 98.88 82 SER B CA 1
ATOM 1748 C C . SER B 1 82 ? -8.75 7 -6.188 1 98.88 82 SER B C 1
ATOM 1750 O O . SER B 1 82 ? -7.914 6.441 -6.902 1 98.88 82 SER B O 1
ATOM 1752 N N . ASN B 1 83 ? -8.781 6.934 -4.852 1 98.94 83 ASN B N 1
ATOM 1753 C CA . ASN B 1 83 ? -7.766 6.137 -4.176 1 98.94 83 ASN B CA 1
ATOM 1754 C C . ASN B 1 83 ? -7.938 4.648 -4.465 1 98.94 83 ASN B C 1
ATOM 1756 O O . ASN B 1 83 ? -6.953 3.922 -4.617 1 98.94 83 ASN B O 1
ATOM 1760 N N . GLN B 1 84 ? -9.156 4.164 -4.547 1 98.88 84 GLN B N 1
ATOM 1761 C CA . GLN B 1 84 ? -9.398 2.768 -4.887 1 98.88 84 GLN B CA 1
ATOM 1762 C C . GLN B 1 84 ? -8.867 2.436 -6.277 1 98.88 84 GLN B C 1
ATOM 1764 O O . GLN B 1 84 ? -8.203 1.413 -6.465 1 98.88 84 GLN B O 1
ATOM 1769 N N . THR B 1 85 ? -9.141 3.312 -7.168 1 98.81 85 THR B N 1
ATOM 1770 C CA . THR B 1 85 ? -8.68 3.119 -8.539 1 98.81 85 THR B CA 1
ATOM 1771 C C . THR B 1 85 ? -7.156 3.078 -8.602 1 98.81 85 THR B C 1
ATOM 1773 O O . THR B 1 85 ? -6.582 2.221 -9.273 1 98.81 85 THR B O 1
ATOM 1776 N N . ALA B 1 86 ? -6.504 3.979 -7.953 1 98.94 86 ALA B N 1
ATOM 1777 C CA . ALA B 1 86 ? -5.043 4.016 -7.918 1 98.94 86 ALA B CA 1
ATOM 1778 C C . ALA B 1 86 ? -4.48 2.773 -7.234 1 98.94 86 ALA B C 1
ATOM 1780 O O . ALA B 1 86 ? -3.443 2.246 -7.645 1 98.94 86 ALA B O 1
ATOM 1781 N N . TRP B 1 87 ? -5.18 2.355 -6.164 1 98.94 87 TRP B N 1
ATOM 1782 C CA . TRP B 1 87 ? -4.762 1.151 -5.449 1 98.94 87 TRP B CA 1
ATOM 1783 C C . TRP B 1 87 ? -4.797 -0.064 -6.371 1 98.94 87 TRP B C 1
ATOM 1785 O O . TRP B 1 87 ? -3.865 -0.872 -6.379 1 98.94 87 TRP B O 1
ATOM 1795 N N . GLU B 1 88 ? -5.859 -0.217 -7.125 1 98.81 88 GLU B N 1
ATOM 1796 C CA . GLU B 1 88 ? -5.992 -1.348 -8.039 1 98.81 88 GLU B CA 1
ATOM 1797 C C . GLU B 1 88 ? -4.832 -1.397 -9.031 1 98.81 88 GLU B C 1
ATOM 1799 O O . GLU B 1 88 ? -4.258 -2.461 -9.266 1 98.81 88 GLU B O 1
ATOM 1804 N N . LYS B 1 89 ? -4.523 -0.259 -9.547 1 98.88 89 LYS B N 1
ATOM 1805 C CA . LYS B 1 89 ? -3.404 -0.206 -10.477 1 98.88 89 LYS B CA 1
ATOM 1806 C C . LYS B 1 89 ? -2.09 -0.541 -9.781 1 98.88 89 LYS B C 1
ATOM 1808 O O . LYS B 1 89 ? -1.248 -1.249 -10.336 1 98.88 89 LYS B O 1
ATOM 1813 N N . GLN B 1 90 ? -1.902 -0.063 -8.609 1 98.88 90 GLN B N 1
ATOM 1814 C CA . GLN B 1 90 ? -0.664 -0.277 -7.871 1 98.88 90 GLN B CA 1
ATOM 1815 C C . GLN B 1 90 ? -0.462 -1.756 -7.551 1 98.88 90 GLN B C 1
ATOM 1817 O O . GLN B 1 90 ? 0.629 -2.295 -7.746 1 98.88 90 GLN B O 1
ATOM 1822 N N . ILE B 1 91 ? -1.499 -2.477 -7.102 1 98.81 91 ILE B N 1
ATOM 1823 C CA . ILE B 1 91 ? -1.297 -3.869 -6.719 1 98.81 91 ILE B CA 1
ATOM 1824 C C . ILE B 1 91 ? -1.124 -4.73 -7.965 1 98.81 91 ILE B C 1
ATOM 1826 O O . ILE B 1 91 ? -0.352 -5.691 -7.965 1 98.81 91 ILE B O 1
ATOM 1830 N N . CYS B 1 92 ? -1.86 -4.305 -9.086 1 98.75 92 CYS B N 1
ATOM 1831 C CA . CYS B 1 92 ? -1.638 -5.039 -10.328 1 98.75 92 CYS B CA 1
ATOM 1832 C C . CYS B 1 92 ? -0.18 -4.941 -10.766 1 98.75 92 CYS B C 1
ATOM 1834 O O . CYS B 1 92 ? 0.466 -5.961 -11.016 1 98.75 92 CYS B O 1
ATOM 1836 N N . THR B 1 93 ? 0.362 -3.768 -10.812 1 98.88 93 THR B N 1
ATOM 1837 C CA . THR B 1 93 ? 1.731 -3.578 -11.273 1 98.88 93 THR B CA 1
ATOM 1838 C C . THR B 1 93 ? 2.727 -4.188 -10.289 1 98.88 93 THR B C 1
ATOM 1840 O O . THR B 1 93 ? 3.748 -4.742 -10.695 1 98.88 93 THR B O 1
ATOM 1843 N N . LYS B 1 94 ? 2.479 -4.102 -8.977 1 98.94 94 LYS B N 1
ATOM 1844 C CA . LYS B 1 94 ? 3.332 -4.746 -7.984 1 98.94 94 LYS B CA 1
ATOM 1845 C C . LYS B 1 94 ? 3.395 -6.254 -8.203 1 98.94 94 LYS B C 1
ATOM 1847 O O . LYS B 1 94 ? 4.48 -6.836 -8.234 1 98.94 94 LYS B O 1
ATOM 1852 N N . CYS B 1 95 ? 2.191 -6.859 -8.391 1 98.88 95 CYS B N 1
ATOM 1853 C CA . CYS B 1 95 ? 2.133 -8.32 -8.453 1 98.88 95 CYS B CA 1
ATOM 1854 C C . CYS B 1 95 ? 2.633 -8.828 -9.797 1 98.88 95 CYS B C 1
ATOM 1856 O O . CYS B 1 95 ? 3.205 -9.914 -9.883 1 98.88 95 CYS B O 1
ATOM 1858 N N . ILE B 1 96 ? 2.504 -8.023 -10.891 1 98.75 96 ILE B N 1
ATOM 1859 C CA . ILE B 1 96 ? 3.129 -8.367 -12.156 1 98.75 96 ILE B CA 1
ATOM 1860 C C . ILE B 1 96 ? 4.648 -8.352 -12.008 1 98.75 96 ILE B C 1
ATOM 1862 O O . ILE B 1 96 ? 5.332 -9.266 -12.484 1 98.75 96 ILE B O 1
ATOM 1866 N N . PHE B 1 97 ? 5.215 -7.367 -11.289 1 98.88 97 PHE B N 1
ATOM 1867 C CA . PHE B 1 97 ? 6.648 -7.266 -11.055 1 98.88 97 PHE B CA 1
ATOM 1868 C C . PHE B 1 97 ? 7.156 -8.469 -10.266 1 98.88 97 PHE B C 1
ATOM 1870 O O . PHE B 1 97 ? 8.172 -9.062 -10.625 1 98.88 97 PHE B O 1
ATOM 1877 N N . LEU B 1 98 ? 6.469 -8.836 -9.242 1 98.62 98 LEU B N 1
ATOM 1878 C CA . LEU B 1 98 ? 6.918 -9.945 -8.398 1 98.62 98 LEU B CA 1
ATOM 1879 C C . LEU B 1 98 ? 6.777 -11.273 -9.133 1 98.62 98 LEU B C 1
ATOM 1881 O O . LEU B 1 98 ? 7.688 -12.109 -9.094 1 98.62 98 LEU B O 1
ATOM 1885 N N . ALA B 1 99 ? 5.641 -11.438 -9.836 1 98.06 99 ALA B N 1
ATOM 1886 C CA . ALA B 1 99 ? 5.402 -12.68 -10.555 1 98.06 99 ALA B CA 1
ATOM 1887 C C . ALA B 1 99 ? 6.398 -12.859 -11.695 1 98.06 99 ALA B C 1
ATOM 1889 O O . ALA B 1 99 ? 6.691 -13.984 -12.109 1 98.06 99 ALA B O 1
ATOM 1890 N N . ASP B 1 100 ? 6.922 -11.734 -12.227 1 97.94 100 ASP B N 1
ATOM 1891 C CA . ASP B 1 100 ? 7.883 -11.758 -13.32 1 97.94 100 ASP B CA 1
ATOM 1892 C C . ASP B 1 100 ? 9.156 -12.508 -12.922 1 97.94 100 ASP B C 1
ATOM 1894 O O . ASP B 1 100 ? 9.922 -12.945 -13.781 1 97.94 100 ASP B O 1
ATOM 1898 N N . SER B 1 101 ? 9.445 -12.711 -11.617 1 95.94 101 SER B N 1
ATOM 1899 C CA . SER B 1 101 ? 10.594 -13.5 -11.18 1 95.94 101 SER B CA 1
ATOM 1900 C C . SER B 1 101 ? 10.469 -14.953 -11.633 1 95.94 101 SER B C 1
ATOM 1902 O O . SER B 1 101 ? 11.453 -15.695 -11.625 1 95.94 101 SER B O 1
ATOM 1904 N N . TYR B 1 102 ? 9.281 -15.367 -12.039 1 95.44 102 TYR B N 1
ATOM 1905 C CA . TYR B 1 102 ? 9.008 -16.703 -12.555 1 95.44 102 TYR B C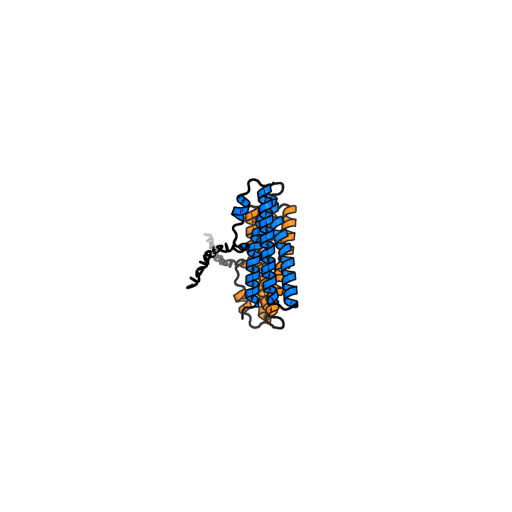A 1
ATOM 1906 C C . TYR B 1 102 ? 8.766 -16.672 -14.062 1 95.44 102 TYR B C 1
ATOM 1908 O O . TYR B 1 102 ? 8.141 -17.578 -14.617 1 95.44 102 TYR B O 1
ATOM 1916 N N . ARG B 1 103 ? 9.188 -15.695 -14.75 1 95.12 103 ARG B N 1
ATOM 1917 C CA . ARG B 1 103 ? 8.984 -15.531 -16.188 1 95.12 103 ARG B CA 1
ATOM 1918 C C . ARG B 1 103 ? 9.312 -16.812 -16.938 1 95.12 103 ARG B C 1
ATOM 1920 O O . ARG B 1 103 ? 10.352 -17.438 -16.703 1 95.12 103 ARG B O 1
ATOM 1927 N N . GLY B 1 104 ? 8.32 -17.203 -17.781 1 93 104 GLY B N 1
ATOM 1928 C CA . GLY B 1 104 ? 8.531 -18.375 -18.609 1 93 104 GLY B CA 1
ATOM 1929 C C . GLY B 1 104 ? 8.156 -19.672 -17.938 1 93 104 GLY B C 1
ATOM 1930 O O . GLY B 1 104 ? 8.148 -20.734 -18.562 1 93 104 GLY B O 1
ATOM 1931 N N . GLY B 1 105 ? 7.727 -19.609 -16.656 1 91.38 105 GLY B N 1
ATOM 1932 C CA . GLY B 1 105 ? 7.391 -20.828 -15.93 1 91.38 105 GLY B CA 1
ATOM 1933 C C . GLY B 1 105 ? 5.91 -20.953 -15.633 1 91.38 105 GLY B C 1
ATOM 1934 O O . GLY B 1 105 ? 5.156 -20 -15.789 1 91.38 105 GLY B O 1
ATOM 1935 N N . SER B 1 106 ? 5.516 -22.078 -15.281 1 89.5 106 SER B N 1
ATOM 1936 C CA . SER B 1 106 ? 4.121 -22.391 -15.016 1 89.5 106 SER B CA 1
ATOM 1937 C C . SER B 1 106 ? 3.652 -21.781 -13.703 1 89.5 106 SER B C 1
ATOM 1939 O O . SER B 1 106 ? 2.449 -21.656 -13.461 1 89.5 106 SER B O 1
ATOM 1941 N N . HIS B 1 107 ? 4.602 -21.297 -12.875 1 92.81 107 HIS B N 1
ATOM 1942 C CA . HIS B 1 107 ? 4.258 -20.828 -11.539 1 92.81 107 HIS B CA 1
ATOM 1943 C C . HIS B 1 107 ? 3.932 -19.344 -11.547 1 92.81 107 HIS B C 1
ATOM 1945 O O . HIS B 1 107 ? 3.471 -18.797 -10.539 1 92.81 107 HIS B O 1
ATOM 1951 N N . LYS B 1 108 ? 4.129 -18.656 -12.633 1 95.56 108 LYS B N 1
ATOM 1952 C CA . LYS B 1 108 ? 3.957 -17.203 -12.711 1 95.56 108 LYS B CA 1
ATOM 1953 C C . LYS B 1 108 ? 2.529 -16.797 -12.352 1 95.56 108 LYS B C 1
ATOM 1955 O O . LYS B 1 108 ? 2.32 -15.859 -11.578 1 95.56 108 LYS B O 1
ATOM 1960 N N . GLY B 1 109 ? 1.584 -17.531 -12.898 1 95.44 109 GLY B N 1
ATOM 1961 C CA . GLY B 1 109 ? 0.188 -17.234 -12.625 1 95.44 109 GLY B CA 1
ATOM 1962 C C . GLY B 1 109 ? -0.181 -17.391 -11.164 1 95.44 109 GLY B C 1
ATOM 1963 O O . GLY B 1 109 ? -0.881 -16.547 -10.602 1 95.44 109 GLY B O 1
ATOM 1964 N N . LEU B 1 110 ? 0.306 -18.453 -10.578 1 96.12 110 LEU B N 1
ATOM 1965 C CA . LEU B 1 110 ? 0.013 -18.703 -9.172 1 96.12 110 LEU B CA 1
ATOM 1966 C C . LEU B 1 110 ? 0.69 -17.656 -8.289 1 96.12 110 LEU B C 1
ATOM 1968 O O . LEU B 1 110 ? 0.114 -17.203 -7.293 1 96.12 110 LEU B O 1
ATOM 1972 N N . ALA B 1 111 ? 1.87 -17.25 -8.68 1 96.56 111 ALA B N 1
ATOM 1973 C CA . ALA B 1 111 ? 2.578 -16.203 -7.941 1 96.56 111 ALA B CA 1
ATOM 1974 C C . ALA B 1 111 ? 1.809 -14.883 -7.984 1 96.56 111 ALA B C 1
ATOM 1976 O O . ALA B 1 111 ? 1.685 -14.195 -6.969 1 96.56 111 ALA B O 1
ATOM 1977 N N . TYR B 1 112 ? 1.32 -14.57 -9.18 1 97.75 112 TYR B N 1
ATOM 1978 C CA . TYR B 1 112 ? 0.51 -13.367 -9.328 1 97.75 112 TYR B CA 1
ATOM 1979 C C . TYR B 1 112 ? -0.72 -13.422 -8.43 1 97.75 112 TYR B C 1
ATOM 1981 O O . TYR B 1 112 ? -1 -12.477 -7.691 1 97.75 112 TYR B O 1
ATOM 1989 N N . GLY B 1 113 ? -1.441 -14.5 -8.531 1 97.62 113 GLY B N 1
ATOM 1990 C CA . GLY B 1 113 ? -2.643 -14.664 -7.727 1 97.62 113 GLY B CA 1
ATOM 1991 C C . GLY B 1 113 ? -2.381 -14.57 -6.238 1 97.62 113 GLY B C 1
ATOM 1992 O O . GLY B 1 113 ? -3.125 -13.906 -5.512 1 97.62 113 GLY B O 1
ATOM 1993 N N . ASP B 1 114 ? -1.357 -15.25 -5.785 1 97.06 114 ASP B N 1
ATOM 1994 C CA . ASP B 1 114 ? -0.989 -15.211 -4.371 1 97.06 114 ASP B CA 1
ATOM 1995 C C . ASP B 1 114 ? -0.709 -13.789 -3.91 1 97.06 114 ASP B C 1
ATOM 1997 O O . ASP B 1 114 ? -1.146 -13.383 -2.83 1 97.06 114 ASP B O 1
ATOM 2001 N N . CYS B 1 115 ? 0.004 -13.086 -4.703 1 98.44 115 CYS B N 1
ATOM 2002 C CA . CYS B 1 115 ? 0.317 -11.695 -4.406 1 98.44 115 CYS B CA 1
ATOM 2003 C C . CYS B 1 115 ? -0.953 -10.859 -4.305 1 98.44 115 CYS B C 1
ATOM 2005 O O . CYS B 1 115 ? -1.137 -10.117 -3.338 1 98.44 115 CYS B O 1
ATOM 2007 N N . VAL B 1 116 ? -1.82 -11.016 -5.289 1 98.81 116 VAL B N 1
ATOM 2008 C CA . VAL B 1 116 ? -3.039 -10.211 -5.316 1 98.81 116 VAL B CA 1
ATOM 2009 C C . VAL B 1 116 ? -3.895 -10.531 -4.09 1 98.81 116 VAL B C 1
ATOM 2011 O O . VAL B 1 116 ? -4.406 -9.625 -3.43 1 98.81 116 VAL B O 1
ATOM 2014 N N . ILE B 1 117 ? -4.012 -11.742 -3.799 1 98.81 117 ILE B N 1
ATOM 2015 C CA . ILE B 1 117 ? -4.816 -12.18 -2.664 1 98.81 117 ILE B CA 1
ATOM 2016 C C . ILE B 1 117 ? -4.281 -11.555 -1.378 1 98.81 117 ILE B C 1
ATOM 2018 O O . ILE B 1 117 ? -5.047 -11.016 -0.576 1 98.81 117 ILE B O 1
ATOM 2022 N N . GLN B 1 118 ? -3.008 -11.594 -1.188 1 98.44 118 GLN B N 1
ATOM 2023 C CA . GLN B 1 118 ? -2.408 -10.992 -0 1 98.44 118 GLN B CA 1
ATOM 2024 C C . GLN B 1 118 ? -2.656 -9.484 0.043 1 98.44 118 GLN B C 1
ATOM 2026 O O . GLN B 1 118 ? -3 -8.938 1.093 1 98.44 118 GLN B O 1
ATOM 2031 N N . GLU B 1 119 ? -2.504 -8.836 -1.09 1 98.81 119 GLU B N 1
ATOM 2032 C CA . GLU B 1 119 ? -2.703 -7.387 -1.146 1 98.81 119 GLU B CA 1
ATOM 2033 C C . GLU B 1 119 ? -4.164 -7.023 -0.902 1 98.81 119 GLU B C 1
ATOM 2035 O O . GLU B 1 119 ? -4.457 -5.973 -0.33 1 98.81 119 GLU B O 1
ATOM 2040 N N . GLN B 1 120 ? -5.055 -7.875 -1.343 1 98.88 120 GLN B N 1
ATOM 2041 C CA . GLN B 1 120 ? -6.469 -7.621 -1.097 1 98.88 120 GLN B CA 1
ATOM 2042 C C . GLN B 1 120 ? -6.793 -7.703 0.393 1 98.88 120 GLN B C 1
ATOM 2044 O O . GLN B 1 120 ? -7.562 -6.895 0.912 1 98.88 120 GLN B O 1
ATOM 2049 N N . LYS B 1 121 ? -6.238 -8.672 1.056 1 98.81 121 LYS B N 1
ATOM 2050 C CA . LYS B 1 121 ? -6.426 -8.766 2.5 1 98.81 121 LYS B CA 1
ATOM 2051 C C . LYS B 1 121 ? -5.879 -7.527 3.207 1 98.81 121 LYS B C 1
ATOM 2053 O O . LYS B 1 121 ? -6.52 -6.988 4.109 1 98.81 121 LYS B O 1
ATOM 2058 N N . VAL B 1 122 ? -4.727 -7.082 2.826 1 98.62 122 VAL B N 1
ATOM 2059 C CA . VAL B 1 122 ? -4.105 -5.887 3.387 1 98.62 122 VAL B CA 1
ATOM 2060 C C . VAL B 1 122 ? -4.996 -4.672 3.125 1 98.62 122 VAL B C 1
ATOM 2062 O O . VAL B 1 122 ? -5.176 -3.826 4.004 1 98.62 122 VAL B O 1
ATOM 2065 N N . ARG B 1 123 ? -5.52 -4.602 1.962 1 98.88 123 ARG B N 1
ATOM 2066 C CA . ARG B 1 123 ? -6.359 -3.469 1.58 1 98.88 123 ARG B CA 1
ATOM 2067 C C . ARG B 1 123 ? -7.598 -3.379 2.467 1 98.88 123 ARG B C 1
ATOM 2069 O O . ARG B 1 123 ? -7.996 -2.287 2.877 1 98.88 123 ARG B O 1
ATOM 2076 N N . ILE B 1 1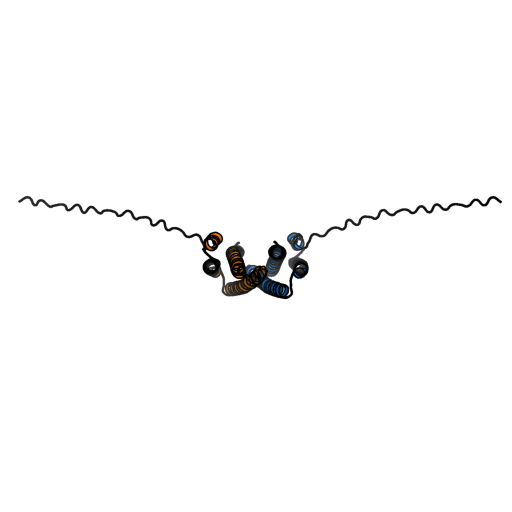24 ? -8.203 -4.508 2.689 1 98.88 124 ILE B N 1
ATOM 2077 C CA . ILE B 1 124 ? -9.398 -4.527 3.527 1 98.88 124 ILE B CA 1
ATOM 2078 C C . ILE B 1 124 ? -9.078 -3.922 4.891 1 98.88 124 ILE B C 1
ATOM 2080 O O . ILE B 1 124 ? -9.828 -3.08 5.395 1 98.88 124 ILE B O 1
ATOM 2084 N N . ALA B 1 125 ? -7.996 -4.344 5.445 1 98.75 125 ALA B N 1
ATOM 2085 C CA . ALA B 1 125 ? -7.57 -3.789 6.73 1 98.75 125 ALA B CA 1
ATOM 2086 C C . ALA B 1 125 ? -7.285 -2.295 6.613 1 98.75 125 ALA B C 1
ATOM 2088 O O . ALA B 1 125 ? -7.652 -1.517 7.496 1 98.75 125 ALA B O 1
ATOM 2089 N N . GLU B 1 126 ? -6.637 -1.889 5.59 1 98.75 126 GLU B N 1
ATOM 2090 C CA . GLU B 1 126 ? -6.297 -0.487 5.367 1 98.75 126 GLU B CA 1
ATOM 2091 C C . GLU B 1 126 ? -7.547 0.377 5.262 1 98.75 126 GLU B C 1
ATOM 2093 O O . GLU B 1 126 ? -7.605 1.467 5.836 1 98.75 126 GLU B O 1
ATOM 2098 N N . LEU B 1 127 ? -8.477 -0.119 4.492 1 98.88 127 LEU B N 1
ATOM 2099 C CA . LEU B 1 127 ? -9.727 0.612 4.328 1 98.88 127 LEU B CA 1
ATOM 2100 C C . LEU B 1 127 ? -10.422 0.815 5.672 1 98.88 127 LEU B C 1
ATOM 2102 O O . LEU B 1 127 ? -10.922 1.904 5.961 1 98.88 127 LEU B O 1
ATOM 2106 N N . LYS B 1 128 ? -10.445 -0.192 6.426 1 98.5 128 LYS B N 1
ATOM 2107 C CA . LYS B 1 128 ? -11.062 -0.083 7.746 1 98.5 128 LYS B CA 1
ATOM 2108 C C . LYS B 1 128 ? -10.305 0.913 8.625 1 98.5 128 LYS B C 1
ATOM 2110 O O . LYS B 1 128 ? -10.914 1.689 9.359 1 98.5 128 LYS B O 1
ATOM 211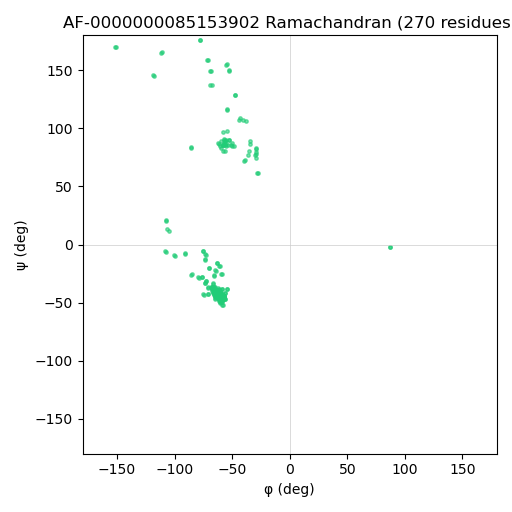5 N N . GLN B 1 129 ? -9.023 0.922 8.555 1 98.19 129 GLN B N 1
ATOM 2116 C CA . GLN B 1 129 ? -8.211 1.868 9.312 1 98.19 129 GLN B CA 1
ATOM 2117 C C . GLN B 1 129 ? -8.445 3.299 8.836 1 98.19 129 GLN B C 1
ATOM 2119 O O . GLN B 1 129 ? -8.508 4.227 9.641 1 98.19 129 GLN B O 1
ATOM 2124 N N . MET B 1 130 ? -8.508 3.482 7.504 1 98.31 130 MET B N 1
ATOM 2125 C CA . MET B 1 130 ? -8.781 4.809 6.953 1 98.31 130 MET B CA 1
ATOM 2126 C C . MET B 1 130 ? -10.141 5.32 7.418 1 98.31 130 MET B C 1
ATOM 2128 O O . MET B 1 130 ? -10.289 6.504 7.73 1 98.31 130 MET B O 1
ATOM 2132 N N . HIS B 1 131 ? -11.078 4.406 7.457 1 98.19 131 HIS B N 1
ATOM 2133 C CA . HIS B 1 131 ? -12.398 4.77 7.953 1 98.19 131 HIS B CA 1
ATOM 2134 C C . HIS B 1 131 ? -12.336 5.227 9.406 1 98.19 131 HIS B C 1
ATOM 2136 O O . HIS B 1 131 ? -12.891 6.27 9.758 1 98.19 131 HIS B O 1
ATOM 2142 N N . GLU B 1 132 ? -11.656 4.441 10.242 1 97.38 132 GLU B N 1
ATOM 2143 C CA . GLU B 1 132 ? -11.5 4.793 11.648 1 97.38 132 GLU B CA 1
ATOM 2144 C C . GLU B 1 132 ? -10.812 6.148 11.805 1 97.38 132 GLU B C 1
ATOM 2146 O O . GLU B 1 132 ? -11.195 6.953 12.656 1 97.38 132 GLU B O 1
ATOM 2151 N N . TYR B 1 133 ? -9.789 6.391 11.047 1 96.44 133 TYR B N 1
ATOM 2152 C CA . TYR B 1 133 ? -9.07 7.66 11.078 1 96.44 133 TYR B CA 1
ATOM 2153 C C . TYR B 1 133 ? -10.016 8.828 10.812 1 96.44 133 TYR B C 1
ATOM 2155 O O . TYR B 1 133 ? -9.961 9.844 11.508 1 96.44 133 TYR B O 1
ATOM 2163 N N . ARG B 1 134 ? -10.906 8.688 9.875 1 95.25 134 ARG B N 1
ATOM 2164 C CA . ARG B 1 134 ? -11.742 9.797 9.445 1 95.25 134 ARG B CA 1
ATOM 2165 C C . ARG B 1 134 ? -12.883 10.039 10.422 1 95.25 134 ARG B C 1
ATOM 2167 O O . ARG B 1 134 ? -13.352 11.172 10.57 1 95.25 134 ARG B O 1
ATOM 2174 N N . ILE B 1 135 ? -13.273 8.969 11.07 1 92.44 135 ILE B N 1
ATOM 2175 C CA . ILE B 1 135 ? -14.445 9.156 11.922 1 92.44 135 ILE B CA 1
ATOM 2176 C C . ILE B 1 135 ? -14.008 9.328 13.375 1 92.44 135 ILE B C 1
ATOM 2178 O O . ILE B 1 135 ? -14.844 9.531 14.258 1 92.44 135 ILE B O 1
ATOM 2182 N N . SER B 1 136 ? -12.703 9.094 13.648 1 87.38 136 SER B N 1
ATOM 2183 C CA . SER B 1 136 ? -12.219 9.258 15.016 1 87.38 136 SER B CA 1
ATOM 2184 C C . SER B 1 136 ? -12.227 10.727 15.43 1 87.38 136 SER B C 1
ATOM 2186 O O . SER B 1 136 ? -11.922 11.609 14.617 1 87.38 136 SER B O 1
ATOM 2188 N N . PRO B 1 137 ? -12.727 10.969 16.766 1 74.38 137 PRO B N 1
ATOM 2189 C CA . PRO B 1 137 ? -12.805 12.344 17.266 1 74.38 137 PRO B CA 1
ATOM 2190 C C . PRO B 1 137 ? -11.43 12.961 17.516 1 74.38 137 PRO B C 1
ATOM 2192 O O . PRO B 1 137 ? -10.453 12.242 17.719 1 74.38 137 PRO B O 1
#

Organism: Desulfotalea psychrophila (strain LSv54 / DSM 12343) (NCBI:txid177439)

InterPro domains:
  IPR009739 Lysozyme inhibitor LprI-like, N-terminal [PF07007] (41-127)

Sequence (274 aa):
MKKRILLCIFLLFALPAQAEELITVPPAEKQDWQNFIDGAEDNYSMQARAAEAMHSLDSRIDEVVIKINRDLDQQAITLLKSNQTAWEKQICTKCIFLADSYRGGSHKGLAYGDCVIQEQKVRIAELKQMHEYRISPMKKRILLCIFLLFALPAQAEELITVPPAEKQDWQNFIDGAEDNYSMQARAAEAMHSLDSRIDEVVIKINRDLDQQAITLLKSNQTAWEKQICTKCIFLADSYRGGSHKGLAYGDCVIQEQKVRIAELKQMHEYRISP